Protein AF-A0A7X6Y646-F1 (afdb_monomer)

pLDDT: mean 83.05, std 14.15, range [37.22, 96.69]

Foldseek 3Di:
DDWDWDFDDDPPPDTDTDGDDDPPDDDDLVSLLLVVLQPLADPPCALVNSCVVVVDDSVSVVVSVVCLQVWDDDLQATRHFPQQDQDPRRTHGPARDNDDDDPDDLVVLLVLLVVLVVQCVDLQCNLVSLLQSLLSLLSDDPVSLVVNQVVCVVVVHDCVSSVVSVVPDDNHSDDGLVSQADWFQNRSVCVLQVVQAFKKWWFADPVRDTDIAGRKGWPDDDPVQQWTWIAGPNDIDTGHRVGTGTMGRHPPPVD

Structure (mmCIF, N/CA/C/O backbone):
data_AF-A0A7X6Y646-F1
#
_entry.id   AF-A0A7X6Y646-F1
#
loop_
_atom_site.group_PDB
_atom_site.id
_atom_site.type_symbol
_atom_site.label_atom_id
_atom_site.label_alt_id
_atom_site.label_comp_id
_atom_site.label_asym_id
_atom_site.label_entity_id
_atom_site.label_seq_id
_atom_site.pdbx_PDB_ins_code
_atom_site.Cartn_x
_atom_site.Cartn_y
_atom_site.Cartn_z
_atom_site.occupancy
_atom_site.B_iso_or_equiv
_atom_site.auth_seq_id
_atom_site.auth_comp_id
_atom_site.auth_asym_id
_atom_site.auth_atom_id
_atom_site.pdbx_PDB_model_num
ATOM 1 N N . MET A 1 1 ? 4.845 -12.848 -30.651 1.00 45.09 1 MET A N 1
ATOM 2 C CA . MET A 1 1 ? 5.009 -14.298 -30.856 1.00 45.09 1 MET A CA 1
ATOM 3 C C . MET A 1 1 ? 5.425 -14.485 -32.300 1.00 45.09 1 MET A C 1
ATOM 5 O O . MET A 1 1 ? 4.641 -14.167 -33.185 1.00 45.09 1 MET A O 1
ATOM 9 N N . TYR A 1 2 ? 6.681 -14.854 -32.540 1.00 37.22 2 TYR A N 1
ATOM 10 C CA . TYR A 1 2 ? 7.189 -15.116 -33.885 1.00 37.22 2 TYR A CA 1
ATOM 11 C C . TYR A 1 2 ? 7.479 -16.610 -33.994 1.00 37.22 2 TYR A C 1
ATOM 13 O O . TYR A 1 2 ? 8.405 -17.110 -33.362 1.00 37.22 2 TYR A O 1
ATOM 21 N N . THR A 1 3 ? 6.692 -17.328 -34.788 1.00 37.97 3 THR A N 1
ATOM 22 C CA . THR A 1 3 ? 6.976 -18.727 -35.118 1.00 37.97 3 THR A CA 1
ATOM 23 C C . THR A 1 3 ? 8.013 -18.748 -36.238 1.00 37.97 3 THR A C 1
ATOM 25 O O . THR A 1 3 ? 7.764 -18.218 -37.322 1.00 37.97 3 THR A O 1
ATOM 28 N N . ARG A 1 4 ? 9.185 -19.344 -35.995 1.00 45.72 4 ARG A N 1
ATOM 29 C CA . ARG A 1 4 ? 10.146 -19.669 -37.059 1.00 45.72 4 ARG A CA 1
ATOM 30 C C . ARG A 1 4 ? 10.135 -21.176 -37.269 1.00 45.72 4 ARG A C 1
ATOM 32 O O . ARG A 1 4 ? 10.309 -21.943 -36.330 1.00 45.72 4 ARG A O 1
ATOM 39 N N . ILE A 1 5 ? 9.944 -21.597 -38.514 1.00 48.72 5 ILE A N 1
ATOM 40 C CA . ILE A 1 5 ? 10.049 -23.004 -38.897 1.00 48.72 5 ILE A CA 1
ATOM 41 C C . ILE A 1 5 ? 11.515 -23.265 -39.239 1.00 48.72 5 ILE A C 1
ATOM 43 O O . ILE A 1 5 ? 12.046 -22.664 -40.172 1.00 48.72 5 ILE A O 1
ATOM 47 N N . LEU A 1 6 ? 12.174 -24.133 -38.472 1.00 47.50 6 LEU A N 1
ATOM 48 C CA . LEU A 1 6 ? 13.489 -24.659 -38.828 1.00 47.50 6 LEU A CA 1
ATOM 49 C C . LEU A 1 6 ? 13.286 -25.987 -39.556 1.00 47.50 6 LEU A C 1
ATOM 51 O O . LEU A 1 6 ? 12.808 -26.962 -38.980 1.00 47.50 6 LEU A O 1
ATOM 55 N N . SER A 1 7 ? 13.645 -26.015 -40.835 1.00 49.69 7 SER A N 1
ATOM 56 C CA . SER A 1 7 ? 13.675 -27.231 -41.640 1.00 49.69 7 SER A CA 1
ATOM 57 C C . SER A 1 7 ? 15.058 -27.870 -41.532 1.00 49.69 7 SER A C 1
ATOM 59 O O . SER A 1 7 ? 16.035 -27.320 -42.044 1.00 49.69 7 SER A O 1
ATOM 61 N N . VAL A 1 8 ? 15.147 -29.029 -40.881 1.00 52.94 8 VAL A N 1
ATOM 62 C CA . VAL A 1 8 ? 16.366 -29.849 -40.867 1.00 52.94 8 VAL A CA 1
ATOM 63 C C . VAL A 1 8 ? 16.183 -30.974 -41.881 1.00 52.94 8 VAL A C 1
ATOM 65 O O . VAL A 1 8 ? 15.242 -31.759 -41.772 1.00 52.94 8 VAL A O 1
ATOM 68 N N . SER A 1 9 ? 17.072 -31.050 -42.874 1.00 50.69 9 SER A N 1
ATOM 69 C CA . SER A 1 9 ? 17.134 -32.183 -43.802 1.00 50.69 9 SER A CA 1
ATOM 70 C C . SER A 1 9 ? 18.263 -33.121 -43.373 1.00 50.69 9 SER A C 1
ATOM 72 O O . SER A 1 9 ? 19.412 -32.709 -43.231 1.00 50.69 9 SER A O 1
ATOM 74 N N . SER A 1 10 ? 17.931 -34.387 -43.123 1.00 46.19 10 SER A N 1
ATOM 75 C CA . SER A 1 10 ? 18.911 -35.452 -42.897 1.00 46.19 10 SER A CA 1
ATOM 76 C C . SER A 1 10 ? 18.708 -36.509 -43.973 1.00 46.19 10 SER A C 1
ATOM 78 O O . SER A 1 10 ? 17.922 -37.440 -43.807 1.00 46.19 10 SER A O 1
ATOM 80 N N . GLY A 1 11 ? 19.371 -36.304 -45.116 1.00 52.00 11 GLY A N 1
ATOM 81 C CA . GLY A 1 11 ? 19.199 -37.130 -46.311 1.00 52.00 11 GLY A CA 1
ATOM 82 C C . GLY A 1 11 ? 17.792 -37.030 -46.914 1.00 52.00 11 GLY A C 1
ATOM 83 O O . GLY A 1 11 ? 16.813 -36.727 -46.237 1.00 52.00 11 GLY A O 1
ATOM 84 N N . ASP A 1 12 ? 17.676 -37.302 -48.209 1.00 56.09 12 ASP A N 1
ATOM 85 C CA . ASP A 1 12 ? 16.480 -37.064 -49.037 1.00 56.09 12 ASP A CA 1
ATOM 86 C C . ASP A 1 12 ? 15.206 -37.867 -48.663 1.00 56.09 12 ASP A C 1
ATOM 88 O O . ASP A 1 12 ? 14.294 -37.995 -49.476 1.00 56.09 12 ASP A O 1
ATOM 92 N N . LYS A 1 13 ? 15.106 -38.445 -47.455 1.00 56.81 13 LYS A N 1
ATOM 93 C CA . LYS A 1 13 ? 13.985 -39.309 -47.041 1.00 56.81 13 LYS A CA 1
ATOM 94 C C . LYS A 1 13 ? 13.066 -38.754 -45.957 1.00 56.81 13 LYS A C 1
ATOM 96 O O . LYS A 1 13 ? 11.942 -39.237 -45.866 1.00 56.81 13 LYS A O 1
ATOM 101 N N . TYR A 1 14 ? 13.474 -37.760 -45.169 1.00 56.03 14 TYR A N 1
ATOM 102 C CA . TYR A 1 14 ? 12.617 -37.225 -44.105 1.00 56.03 14 TYR A CA 1
ATOM 103 C C . TYR A 1 14 ? 12.727 -35.699 -44.017 1.00 56.03 14 TYR A C 1
ATOM 105 O O . TYR A 1 14 ? 13.744 -35.165 -43.579 1.00 56.03 14 TYR A O 1
ATOM 113 N N . GLN A 1 15 ? 11.663 -34.992 -44.414 1.00 57.34 15 GLN A N 1
ATOM 114 C CA . GLN A 1 15 ? 11.464 -33.587 -44.050 1.00 57.34 15 GLN A CA 1
ATOM 115 C C . GLN A 1 15 ? 10.729 -33.538 -42.714 1.00 57.34 15 GLN A C 1
ATOM 117 O O . GLN A 1 15 ? 9.523 -33.776 -42.646 1.00 57.34 15 GLN A O 1
ATOM 122 N N . VAL A 1 16 ? 11.463 -33.243 -41.643 1.00 63.00 16 VAL A N 1
ATOM 123 C CA . VAL A 1 16 ? 10.873 -32.998 -40.327 1.00 63.00 16 VAL A CA 1
ATOM 124 C C . VAL A 1 16 ? 10.734 -31.490 -40.156 1.00 63.00 16 VAL A C 1
ATOM 126 O O . VAL A 1 16 ? 11.725 -30.776 -40.012 1.00 63.00 16 VAL A O 1
ATOM 129 N N . ASN A 1 17 ? 9.493 -31.005 -40.184 1.00 61.44 17 ASN A N 1
ATOM 130 C CA . ASN A 1 17 ? 9.172 -29.624 -39.842 1.00 61.44 17 ASN A CA 1
ATOM 131 C C . ASN A 1 17 ? 8.876 -29.555 -38.347 1.00 61.44 17 ASN A C 1
ATOM 133 O O . ASN A 1 17 ? 7.811 -29.986 -37.907 1.00 61.44 17 ASN A O 1
ATOM 137 N N . ILE A 1 18 ? 9.819 -29.022 -37.571 1.00 68.38 18 ILE A N 1
ATOM 138 C CA . ILE A 1 18 ? 9.613 -28.772 -36.145 1.00 68.38 18 ILE A CA 1
ATOM 139 C C . ILE A 1 18 ? 9.208 -27.301 -36.001 1.00 68.38 18 ILE A C 1
ATOM 141 O O . ILE A 1 18 ? 10.034 -26.421 -36.266 1.00 68.38 18 ILE A O 1
ATOM 145 N N . PRO A 1 19 ? 7.952 -26.996 -35.625 1.00 63.72 19 PRO A N 1
ATOM 146 C CA . PRO A 1 19 ? 7.594 -25.640 -35.246 1.00 63.72 19 PRO A CA 1
ATOM 147 C C . PRO A 1 19 ? 8.337 -25.311 -33.950 1.00 63.72 19 PRO A C 1
ATOM 149 O O . PRO A 1 19 ? 8.068 -25.900 -32.906 1.00 63.72 19 PRO A O 1
ATOM 152 N N . ILE A 1 20 ? 9.309 -24.403 -34.029 1.00 64.19 20 ILE A N 1
ATOM 153 C CA . ILE A 1 20 ? 10.029 -23.914 -32.856 1.00 64.19 20 ILE A CA 1
ATOM 154 C C . ILE A 1 20 ? 9.475 -22.530 -32.540 1.00 64.19 20 ILE A C 1
ATOM 156 O O . ILE A 1 20 ? 9.632 -21.570 -33.302 1.00 64.19 20 ILE A O 1
ATOM 160 N N . GLU A 1 21 ? 8.786 -22.440 -31.409 1.00 64.81 21 GLU A N 1
ATOM 161 C CA . GLU A 1 21 ? 8.426 -21.160 -30.822 1.00 64.81 21 GLU A CA 1
ATOM 162 C C . GLU A 1 21 ? 9.648 -20.619 -30.094 1.00 64.81 21 GLU A C 1
ATOM 164 O O . GLU A 1 21 ? 10.065 -21.140 -29.063 1.00 64.81 21 GLU A O 1
ATOM 169 N N . PHE A 1 22 ? 10.250 -19.579 -30.663 1.00 58.34 22 PHE A N 1
ATOM 170 C CA . PHE A 1 22 ? 11.265 -18.826 -29.949 1.00 58.34 22 PHE A CA 1
ATOM 171 C C . PHE A 1 22 ? 10.557 -17.844 -29.012 1.00 58.34 22 PHE A C 1
ATOM 173 O O . PHE A 1 22 ? 9.618 -17.161 -29.449 1.00 58.34 22 PHE A O 1
ATOM 180 N N . PRO A 1 23 ? 10.991 -17.732 -27.746 1.00 59.59 23 PRO A N 1
ATOM 181 C CA . PRO A 1 23 ? 10.487 -16.684 -26.874 1.00 59.59 23 PRO A CA 1
ATOM 182 C C . PRO A 1 23 ? 10.770 -15.319 -27.513 1.00 59.59 23 PRO A C 1
ATOM 184 O O . PRO A 1 23 ? 11.752 -15.147 -28.243 1.00 59.59 23 PRO A O 1
ATOM 187 N N . ASN A 1 24 ? 9.905 -14.333 -27.250 1.00 57.94 24 ASN A N 1
ATOM 188 C CA . ASN A 1 24 ? 10.214 -12.949 -27.603 1.00 57.94 24 ASN A CA 1
ATOM 189 C C . ASN A 1 24 ? 11.568 -12.601 -26.953 1.00 57.94 24 ASN A C 1
ATOM 191 O O . ASN A 1 24 ? 11.724 -12.679 -25.737 1.00 57.94 24 ASN A O 1
ATOM 195 N N . THR A 1 25 ? 12.558 -12.310 -27.789 1.00 55.00 25 THR A N 1
ATOM 196 C CA . THR A 1 25 ? 13.971 -12.185 -27.429 1.00 55.00 25 THR A CA 1
ATOM 197 C C . THR A 1 25 ? 14.238 -11.129 -26.354 1.00 55.00 25 THR A C 1
ATOM 199 O O . THR A 1 25 ? 13.668 -10.042 -26.405 1.00 55.00 25 THR A O 1
ATOM 202 N N . SER A 1 26 ? 15.169 -11.471 -25.452 1.00 57.28 26 SER A N 1
ATOM 203 C CA . SER A 1 26 ? 15.875 -10.630 -24.470 1.00 57.28 26 SER A CA 1
ATOM 204 C C . SER A 1 26 ? 14.997 -9.737 -23.591 1.00 57.28 26 SER A C 1
ATOM 206 O O . SER A 1 26 ? 14.943 -8.523 -23.783 1.00 57.28 26 SER A O 1
ATOM 208 N N . LEU A 1 27 ? 14.379 -10.331 -22.569 1.00 69.62 27 LEU A N 1
ATOM 209 C CA . LEU A 1 27 ? 13.981 -9.561 -21.393 1.00 69.62 27 LEU A CA 1
ATOM 210 C C . LEU A 1 27 ? 15.246 -8.979 -20.758 1.00 69.62 27 LEU A C 1
ATOM 212 O O . LEU A 1 27 ? 16.205 -9.717 -20.507 1.00 69.62 27 LEU A O 1
ATOM 216 N N . SER A 1 28 ? 15.250 -7.669 -20.509 1.00 86.06 28 SER A N 1
ATOM 217 C CA . SER A 1 28 ? 16.298 -7.059 -19.695 1.00 86.06 28 SER A CA 1
ATOM 218 C C . SER A 1 28 ? 16.304 -7.691 -18.299 1.00 86.06 28 SER A C 1
ATOM 220 O O . SER A 1 28 ? 15.316 -8.302 -17.877 1.00 86.06 28 SER A O 1
ATOM 222 N N . ASP A 1 29 ? 17.399 -7.538 -17.556 1.00 87.81 29 ASP A N 1
ATOM 223 C CA . ASP A 1 29 ? 17.442 -7.986 -16.158 1.00 87.81 29 ASP A CA 1
ATOM 224 C C . ASP A 1 29 ? 16.300 -7.373 -15.346 1.00 87.81 29 ASP A C 1
ATOM 226 O O . ASP A 1 29 ? 15.652 -8.070 -14.570 1.00 87.81 29 ASP A O 1
ATOM 230 N N . PHE A 1 30 ? 15.978 -6.106 -15.613 1.00 86.19 30 PHE A N 1
ATOM 231 C CA . PHE A 1 30 ? 14.853 -5.417 -14.999 1.00 86.19 30 PHE A CA 1
ATOM 232 C C . PHE A 1 30 ? 13.505 -6.067 -15.341 1.00 86.19 30 PHE A C 1
ATOM 234 O O . PHE A 1 30 ? 12.753 -6.414 -14.431 1.00 86.19 30 PHE A O 1
ATOM 241 N N . ASP A 1 31 ? 13.203 -6.295 -16.623 1.00 85.62 31 ASP A N 1
ATOM 242 C CA . ASP A 1 31 ? 11.924 -6.900 -17.029 1.00 85.62 31 ASP A CA 1
ATOM 243 C C . ASP A 1 31 ? 11.769 -8.307 -16.449 1.00 85.62 31 ASP A C 1
ATOM 245 O O . ASP A 1 31 ? 10.692 -8.698 -15.994 1.00 85.62 31 ASP A O 1
ATOM 249 N N . ARG A 1 32 ? 12.870 -9.062 -16.426 1.00 89.81 32 ARG A N 1
ATOM 250 C CA . ARG A 1 32 ? 12.924 -10.402 -15.852 1.00 89.81 32 ARG A CA 1
ATOM 251 C C . ARG A 1 32 ? 12.684 -10.368 -14.345 1.00 89.81 32 ARG A C 1
ATOM 253 O O . ARG A 1 32 ? 11.869 -11.137 -13.844 1.00 89.81 32 ARG A O 1
ATOM 260 N N . GLN A 1 33 ? 13.317 -9.444 -13.628 1.00 89.12 33 GLN A N 1
ATOM 261 C CA . GLN A 1 33 ? 13.115 -9.243 -12.193 1.00 89.12 33 GLN A CA 1
ATOM 262 C C . GLN A 1 33 ? 11.679 -8.815 -11.869 1.00 89.12 33 GLN A C 1
ATOM 264 O O . GLN A 1 33 ? 11.071 -9.380 -10.962 1.00 89.12 33 GLN A O 1
ATOM 269 N N . MET A 1 34 ? 11.098 -7.883 -12.630 1.00 87.50 34 MET A N 1
ATOM 270 C CA . MET A 1 34 ? 9.700 -7.466 -12.456 1.00 87.50 34 MET A CA 1
ATOM 271 C C . MET A 1 34 ? 8.724 -8.608 -12.746 1.00 87.50 34 MET A C 1
ATOM 273 O O . MET A 1 34 ? 7.735 -8.775 -12.029 1.00 87.50 34 MET A O 1
ATOM 277 N N . TYR A 1 35 ? 9.021 -9.434 -13.751 1.00 87.31 35 TYR A N 1
ATOM 278 C CA . TYR A 1 35 ? 8.255 -10.644 -14.027 1.00 87.31 35 TYR A CA 1
ATOM 279 C C . TYR A 1 35 ? 8.334 -11.634 -12.859 1.00 87.31 35 TYR A C 1
ATOM 281 O O . TYR A 1 35 ? 7.301 -12.112 -12.403 1.00 87.31 35 TYR A O 1
ATOM 289 N N . ILE A 1 36 ? 9.531 -11.896 -12.323 1.00 87.12 36 ILE A N 1
ATOM 290 C CA . ILE A 1 36 ? 9.727 -12.777 -11.160 1.00 87.12 36 ILE A CA 1
ATOM 291 C C . ILE A 1 36 ? 8.917 -12.279 -9.957 1.00 87.12 36 ILE A C 1
ATOM 293 O O . ILE A 1 36 ? 8.209 -13.068 -9.334 1.00 87.12 36 ILE A O 1
ATOM 297 N N . VAL A 1 37 ? 8.979 -10.979 -9.655 1.00 85.38 37 VAL A N 1
ATOM 298 C CA . VAL A 1 37 ? 8.206 -10.368 -8.564 1.00 85.38 37 VAL A CA 1
ATOM 299 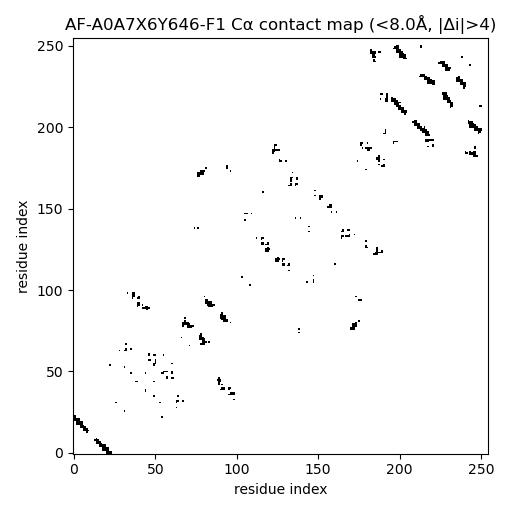C C . VAL A 1 37 ? 6.708 -10.587 -8.767 1.00 85.38 37 VAL A C 1
ATOM 301 O O . VAL A 1 37 ? 6.040 -11.104 -7.877 1.00 85.38 37 VAL A O 1
ATOM 304 N N . LYS A 1 38 ? 6.189 -10.269 -9.959 1.00 85.00 38 LYS A N 1
ATOM 305 C CA . LYS A 1 38 ? 4.778 -10.475 -10.303 1.00 85.00 38 LYS A CA 1
ATOM 306 C C . LYS A 1 38 ? 4.363 -11.936 -10.163 1.00 85.00 38 LYS A C 1
ATOM 308 O O . LYS A 1 38 ? 3.248 -12.217 -9.718 1.00 85.00 38 LYS A O 1
ATOM 313 N N . GLU A 1 39 ? 5.228 -12.852 -10.588 1.00 82.56 39 GLU A N 1
ATOM 314 C CA . GLU A 1 39 ? 4.877 -14.255 -10.656 1.00 82.56 39 GLU A CA 1
ATOM 315 C C . GLU A 1 39 ? 4.862 -14.920 -9.284 1.00 82.56 39 GLU A C 1
ATOM 317 O O . GLU A 1 39 ? 3.976 -15.724 -9.015 1.00 82.56 39 GLU A O 1
ATOM 322 N N . LEU A 1 40 ? 5.797 -14.601 -8.397 1.00 75.69 40 LEU A N 1
ATOM 323 C CA . LEU A 1 40 ? 5.939 -15.338 -7.143 1.00 75.69 40 LEU A CA 1
ATOM 324 C C . LEU A 1 40 ? 4.872 -15.012 -6.074 1.00 75.69 40 LEU A C 1
ATOM 326 O O . LEU A 1 40 ? 4.944 -15.502 -4.947 1.00 75.69 40 LEU A O 1
ATOM 330 N N . HIS A 1 41 ? 3.849 -14.233 -6.425 1.00 75.50 41 HIS A N 1
ATOM 331 C CA . HIS A 1 41 ? 2.653 -14.043 -5.602 1.00 75.50 41 HIS A CA 1
ATOM 332 C C . HIS A 1 41 ? 1.777 -15.295 -5.505 1.00 75.50 41 HIS A C 1
ATOM 334 O O . HIS A 1 41 ? 1.058 -15.475 -4.523 1.00 75.50 41 HIS A O 1
ATOM 340 N N . GLU A 1 42 ? 1.814 -16.159 -6.520 1.00 74.69 42 GLU A N 1
ATOM 341 C CA . GLU A 1 42 ? 1.047 -17.400 -6.525 1.00 74.69 42 GLU A CA 1
ATOM 342 C C . GLU A 1 42 ? 1.889 -18.559 -5.976 1.00 74.69 42 GLU A C 1
ATOM 344 O O . GLU A 1 42 ? 3.039 -18.778 -6.372 1.00 74.69 42 GLU A O 1
ATOM 349 N N . LYS A 1 43 ? 1.304 -19.330 -5.053 1.00 71.81 43 LYS A N 1
ATOM 350 C CA . LYS A 1 43 ? 1.977 -20.481 -4.440 1.00 71.81 43 LYS A CA 1
ATOM 351 C C . LYS A 1 43 ? 2.302 -21.550 -5.485 1.00 71.81 43 LYS A C 1
ATOM 353 O O . LYS A 1 43 ? 1.536 -21.788 -6.411 1.00 71.81 43 LYS A O 1
ATOM 358 N N . GLY A 1 44 ? 3.418 -22.251 -5.283 1.00 69.31 44 GLY A N 1
ATOM 359 C CA . GLY A 1 44 ? 3.829 -23.382 -6.127 1.00 69.31 44 GLY A CA 1
ATOM 360 C C . GLY A 1 44 ? 4.695 -23.014 -7.336 1.00 69.31 44 GLY A C 1
ATOM 361 O O . GLY A 1 44 ? 5.124 -23.909 -8.061 1.00 69.31 44 GLY A O 1
ATOM 362 N N . ARG A 1 45 ? 5.010 -21.729 -7.533 1.00 78.75 45 ARG A N 1
ATOM 363 C CA . ARG A 1 45 ? 5.969 -21.274 -8.547 1.00 78.75 45 ARG A CA 1
ATOM 364 C C . ARG A 1 45 ? 7.391 -21.384 -7.991 1.00 78.75 45 ARG A C 1
ATOM 366 O O . ARG A 1 45 ? 7.787 -20.654 -7.086 1.00 78.75 45 ARG A O 1
ATOM 373 N N . ASN A 1 46 ? 8.141 -22.358 -8.498 1.00 79.06 46 ASN A N 1
ATOM 374 C CA . ASN A 1 46 ? 9.520 -22.637 -8.098 1.00 79.06 46 ASN A CA 1
ATOM 375 C C . ASN A 1 46 ? 10.518 -22.147 -9.165 1.00 79.06 46 ASN A C 1
ATOM 377 O O . ASN A 1 46 ? 10.131 -21.562 -10.175 1.00 79.06 46 ASN A O 1
ATOM 381 N N . ILE A 1 47 ? 11.817 -22.371 -8.943 1.00 84.50 47 ILE A N 1
ATOM 382 C CA . ILE A 1 47 ? 12.851 -21.935 -9.896 1.00 84.50 47 ILE A CA 1
ATOM 383 C C . ILE A 1 47 ? 12.670 -22.610 -11.263 1.00 84.50 47 ILE A C 1
ATOM 385 O O . ILE A 1 47 ? 12.726 -21.917 -12.269 1.00 84.50 47 ILE A O 1
ATOM 389 N N . ALA A 1 48 ? 12.352 -23.907 -11.299 1.00 85.19 48 ALA A N 1
ATOM 390 C CA . ALA A 1 48 ? 12.141 -24.639 -12.549 1.00 85.19 48 ALA A CA 1
ATOM 391 C C . ALA A 1 48 ? 10.982 -24.065 -13.386 1.00 85.19 48 ALA A C 1
ATOM 393 O O . ALA A 1 48 ? 11.078 -23.980 -14.606 1.00 85.19 48 ALA A O 1
ATOM 394 N N . TYR A 1 49 ? 9.905 -23.610 -12.734 1.00 86.50 49 TYR A N 1
ATOM 395 C CA . TYR A 1 49 ? 8.824 -22.883 -13.405 1.00 86.50 49 TYR A CA 1
ATOM 396 C C . TYR A 1 49 ? 9.333 -21.593 -14.062 1.00 86.50 49 TYR A C 1
ATOM 398 O O . TYR A 1 49 ? 8.991 -21.298 -15.204 1.00 86.50 49 TYR A O 1
ATOM 406 N N . LEU A 1 50 ? 10.157 -20.820 -13.351 1.00 87.00 50 LEU A N 1
ATOM 407 C CA . LEU A 1 50 ? 10.706 -19.570 -13.873 1.00 87.00 50 LEU A CA 1
ATOM 408 C C . LEU A 1 50 ? 11.711 -19.809 -15.006 1.00 87.00 50 LEU A C 1
ATOM 410 O O . LEU A 1 50 ? 11.701 -19.041 -15.961 1.00 87.00 50 LEU A O 1
ATOM 414 N N . GLU A 1 51 ? 12.529 -20.863 -14.939 1.00 87.69 51 GLU A N 1
ATOM 415 C CA . GLU A 1 51 ? 13.429 -21.263 -16.030 1.00 87.69 51 GLU A CA 1
ATOM 416 C C . GLU A 1 51 ? 12.654 -21.558 -17.318 1.00 87.69 51 GLU A C 1
ATOM 418 O O . GLU A 1 51 ? 12.982 -21.006 -18.366 1.00 87.69 51 GLU A O 1
ATOM 423 N N . ASP A 1 52 ? 11.596 -22.373 -17.229 1.00 85.75 52 ASP A N 1
ATOM 424 C CA . ASP A 1 52 ? 10.734 -22.720 -18.366 1.00 85.75 52 ASP A CA 1
ATOM 425 C C . ASP A 1 52 ? 10.028 -21.485 -18.945 1.00 85.75 52 ASP A C 1
ATOM 427 O O . ASP A 1 52 ? 9.978 -21.289 -20.159 1.00 85.75 52 ASP A O 1
ATOM 431 N N . LYS A 1 53 ? 9.518 -20.597 -18.081 1.00 86.69 53 LYS A N 1
ATOM 432 C CA . LYS A 1 53 ? 8.804 -19.392 -18.528 1.00 86.69 53 LYS A CA 1
ATOM 433 C C . LYS A 1 53 ? 9.705 -18.322 -19.115 1.00 86.69 53 LYS A C 1
ATOM 435 O O . LYS A 1 53 ? 9.322 -17.685 -20.095 1.00 86.69 53 LYS A O 1
ATOM 440 N N . LEU A 1 54 ? 10.865 -18.092 -18.512 1.00 87.62 54 LEU A N 1
ATOM 441 C CA . LEU A 1 54 ? 11.769 -17.009 -18.894 1.00 87.62 54 LEU A CA 1
ATOM 442 C C . LEU A 1 54 ? 12.865 -17.463 -19.857 1.00 87.62 54 LEU A C 1
ATOM 444 O O . LEU A 1 54 ? 13.567 -16.611 -20.397 1.00 87.62 54 LEU A O 1
ATOM 448 N N . TRP A 1 55 ? 12.997 -18.772 -20.095 1.00 85.62 55 TRP A N 1
ATOM 449 C CA . TRP A 1 55 ? 14.012 -19.368 -20.966 1.00 85.62 55 TRP A CA 1
ATOM 450 C C . TRP A 1 55 ? 15.437 -18.952 -20.569 1.00 85.62 55 TRP A C 1
ATOM 452 O O . TRP A 1 55 ? 16.286 -18.664 -21.414 1.00 85.62 55 TRP A O 1
ATOM 462 N N . VAL A 1 56 ? 15.700 -18.910 -19.262 1.00 88.94 56 VAL A N 1
ATOM 463 C CA . VAL A 1 56 ? 17.014 -18.600 -18.681 1.00 88.94 56 VAL A CA 1
ATOM 464 C C . VAL A 1 56 ? 17.443 -19.694 -17.711 1.00 88.94 56 VAL A C 1
ATOM 466 O O . VAL A 1 56 ? 16.622 -20.464 -17.225 1.00 88.94 56 VAL A O 1
ATOM 469 N N . SER A 1 57 ? 18.740 -19.750 -17.414 1.00 89.31 57 SER A N 1
ATOM 470 C CA . SER A 1 57 ? 19.287 -20.745 -16.487 1.00 89.31 57 SER A CA 1
ATOM 471 C C . SER A 1 57 ? 18.864 -20.508 -15.033 1.00 89.31 57 SER A C 1
ATOM 473 O O . SER A 1 57 ? 18.723 -19.362 -14.602 1.00 89.31 57 SER A O 1
ATOM 475 N N . ASP A 1 58 ? 18.804 -21.576 -14.237 1.00 90.12 58 ASP A N 1
ATOM 476 C CA . ASP A 1 58 ? 18.612 -21.554 -12.780 1.00 90.12 58 ASP A CA 1
ATOM 477 C C . ASP A 1 58 ? 19.600 -20.608 -12.091 1.00 90.12 58 ASP A C 1
ATOM 479 O O . ASP A 1 58 ? 19.227 -19.891 -11.161 1.00 90.12 58 ASP A O 1
ATOM 483 N N . ARG A 1 59 ? 20.845 -20.541 -12.585 1.00 91.81 59 ARG A N 1
ATOM 484 C CA . ARG A 1 59 ? 21.852 -19.596 -12.087 1.00 91.81 59 ARG A CA 1
ATOM 485 C C . ARG A 1 59 ? 21.378 -18.150 -12.240 1.00 91.81 59 ARG A C 1
ATOM 487 O O . ARG A 1 59 ? 21.425 -17.403 -11.269 1.00 91.81 59 ARG A O 1
ATOM 494 N N . THR A 1 60 ? 20.884 -17.782 -13.420 1.00 91.94 60 THR A N 1
ATOM 495 C CA . THR A 1 60 ? 20.354 -16.440 -13.704 1.00 91.94 60 THR A CA 1
ATOM 496 C C . THR A 1 60 ? 19.157 -16.124 -12.808 1.00 91.94 60 THR A C 1
ATOM 498 O O . THR A 1 60 ? 19.142 -15.088 -12.152 1.00 91.94 60 THR A O 1
ATOM 501 N N . ILE A 1 61 ? 18.201 -17.052 -12.682 1.00 90.06 61 ILE A N 1
ATOM 502 C CA . ILE A 1 61 ? 17.033 -16.869 -11.806 1.00 90.06 61 ILE A CA 1
ATOM 503 C C . ILE A 1 61 ? 17.458 -16.661 -10.345 1.00 90.06 61 ILE A C 1
ATOM 505 O O . ILE A 1 61 ? 16.937 -15.782 -9.657 1.00 90.06 61 ILE A O 1
ATOM 509 N N . LYS A 1 62 ? 18.432 -17.435 -9.854 1.00 89.44 62 LYS A N 1
ATOM 510 C CA . LYS A 1 62 ? 18.977 -17.278 -8.496 1.00 89.44 62 LYS A CA 1
ATOM 511 C C . LYS A 1 62 ? 19.660 -15.925 -8.292 1.00 89.44 62 LYS A C 1
ATOM 513 O O . LYS A 1 62 ? 19.501 -15.346 -7.217 1.00 89.44 62 LYS A O 1
ATOM 518 N N . GLU A 1 63 ? 20.392 -15.431 -9.287 1.00 92.12 63 GLU A N 1
ATOM 519 C CA . GLU A 1 63 ? 21.029 -14.107 -9.271 1.00 92.12 63 GLU A CA 1
ATOM 520 C C . GLU A 1 63 ? 19.989 -12.975 -9.234 1.00 92.12 63 GLU A C 1
ATOM 522 O O . GLU A 1 63 ? 20.134 -12.035 -8.447 1.00 92.12 63 GLU A O 1
ATOM 527 N N . ASP A 1 64 ? 18.892 -13.095 -9.987 1.00 91.06 64 ASP A N 1
ATOM 528 C CA . ASP A 1 64 ? 17.790 -12.125 -9.950 1.00 91.06 64 ASP A CA 1
ATOM 529 C C . ASP A 1 64 ? 17.075 -12.121 -8.601 1.00 91.06 64 ASP A C 1
ATOM 531 O O . ASP A 1 64 ? 16.835 -11.064 -8.019 1.00 91.06 64 ASP A O 1
ATOM 535 N N . ILE A 1 65 ? 16.778 -13.304 -8.058 1.00 88.00 65 ILE A N 1
ATOM 536 C CA . ILE A 1 65 ? 16.172 -13.441 -6.729 1.00 88.00 65 ILE A CA 1
ATOM 537 C C . ILE A 1 65 ? 17.084 -12.830 -5.659 1.00 88.00 65 ILE A C 1
ATOM 539 O O . ILE A 1 65 ? 16.601 -12.153 -4.750 1.00 88.00 65 ILE A O 1
ATOM 543 N N . ALA A 1 66 ? 18.398 -13.056 -5.743 1.00 88.62 66 ALA A N 1
ATOM 544 C CA . ALA A 1 66 ? 19.357 -12.461 -4.817 1.00 88.62 66 ALA A CA 1
ATOM 545 C C . ALA A 1 66 ? 19.383 -10.930 -4.942 1.00 88.62 66 ALA A C 1
ATOM 547 O O . ALA A 1 66 ? 19.346 -10.236 -3.926 1.00 88.62 66 ALA A O 1
ATOM 548 N N . SER A 1 67 ? 19.367 -10.404 -6.168 1.00 90.56 67 SER A N 1
ATOM 549 C CA . SER A 1 67 ? 19.300 -8.963 -6.437 1.00 90.56 67 SER A CA 1
ATOM 550 C C . SER A 1 67 ? 18.037 -8.335 -5.845 1.00 90.56 67 SER A C 1
ATOM 552 O O . SER A 1 67 ? 18.124 -7.360 -5.102 1.00 90.56 67 SER A O 1
ATOM 554 N N . LEU A 1 68 ? 16.872 -8.951 -6.059 1.00 88.25 68 LEU A N 1
ATOM 555 C CA . LEU A 1 68 ? 15.591 -8.514 -5.493 1.00 88.25 68 LEU A CA 1
ATOM 556 C C . LEU A 1 68 ? 15.583 -8.509 -3.953 1.00 88.25 68 LEU A C 1
ATOM 558 O O . LEU A 1 68 ? 14.985 -7.622 -3.343 1.00 88.25 68 LEU A O 1
ATOM 562 N N . ARG A 1 69 ? 16.267 -9.465 -3.309 1.00 85.06 69 ARG A N 1
ATOM 563 C CA . ARG A 1 69 ? 16.421 -9.521 -1.840 1.00 85.06 69 ARG A CA 1
ATOM 564 C C . ARG A 1 69 ? 17.368 -8.457 -1.292 1.00 85.06 69 ARG A C 1
ATOM 566 O O . ARG A 1 69 ? 17.123 -7.908 -0.219 1.00 85.06 69 ARG A O 1
ATOM 573 N N . ASN A 1 70 ? 18.466 -8.197 -1.995 1.00 87.38 70 ASN A N 1
ATOM 574 C CA . ASN A 1 70 ? 19.463 -7.203 -1.586 1.00 87.38 70 ASN A CA 1
ATOM 575 C C . ASN A 1 70 ? 18.971 -5.771 -1.843 1.00 87.38 70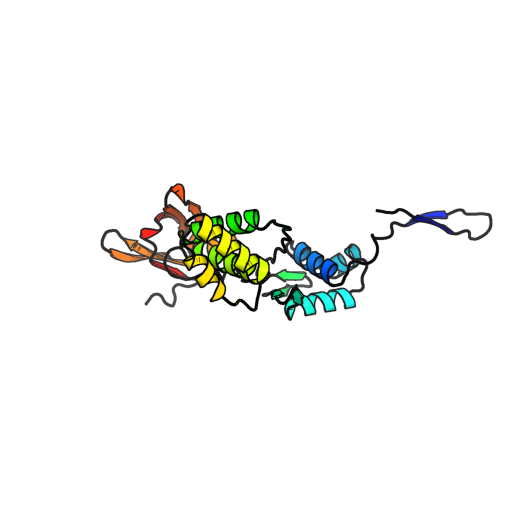 ASN A C 1
ATOM 577 O O . ASN A 1 70 ? 19.327 -4.834 -1.121 1.00 87.38 70 ASN A O 1
ATOM 581 N N . GLY A 1 71 ? 18.087 -5.639 -2.824 1.00 87.62 71 GLY A N 1
ATOM 582 C CA . GLY A 1 71 ? 17.499 -4.403 -3.283 1.00 87.62 71 GLY A CA 1
ATOM 583 C C . GLY A 1 71 ? 18.053 -4.026 -4.647 1.00 87.62 71 GLY A C 1
ATOM 584 O O . GLY A 1 71 ? 19.267 -3.974 -4.838 1.00 87.62 71 GLY A O 1
ATOM 585 N N . ILE A 1 72 ? 17.151 -3.734 -5.576 1.00 87.06 72 ILE A N 1
ATOM 586 C CA . ILE A 1 72 ? 17.477 -3.192 -6.894 1.00 87.06 72 ILE A CA 1
ATOM 587 C C . ILE A 1 72 ? 17.158 -1.699 -6.916 1.00 87.06 72 ILE A C 1
ATOM 589 O O . ILE A 1 72 ? 16.213 -1.261 -6.260 1.00 87.06 72 ILE A O 1
ATOM 593 N N . SER A 1 73 ? 17.955 -0.916 -7.642 1.00 83.56 73 SER A N 1
ATOM 594 C CA . SER A 1 73 ? 17.704 0.515 -7.822 1.00 83.56 73 SER A CA 1
ATOM 595 C C . SER A 1 73 ? 16.964 0.755 -9.131 1.00 83.56 73 SER A C 1
ATOM 597 O O . SER A 1 73 ? 17.392 0.284 -10.184 1.00 83.56 73 SER A O 1
ATOM 599 N N . ILE A 1 74 ? 15.864 1.494 -9.065 1.00 74.69 74 ILE A N 1
ATOM 600 C CA . ILE A 1 74 ? 15.061 1.913 -10.208 1.00 74.69 74 ILE A CA 1
ATOM 601 C C . ILE A 1 74 ? 14.898 3.420 -10.089 1.00 74.69 74 ILE A C 1
ATOM 603 O O . ILE A 1 74 ? 14.366 3.910 -9.100 1.00 74.69 74 ILE A O 1
ATOM 607 N N . MET A 1 75 ? 15.416 4.158 -11.073 1.00 70.81 75 MET A N 1
ATOM 608 C CA . MET A 1 75 ? 15.357 5.628 -11.102 1.00 70.81 75 MET A CA 1
ATOM 609 C C . MET A 1 75 ? 15.835 6.294 -9.794 1.00 70.81 75 MET A C 1
ATOM 611 O O . MET A 1 75 ? 15.298 7.307 -9.366 1.00 70.81 75 MET A O 1
ATOM 615 N N . GLY A 1 76 ? 16.862 5.720 -9.153 1.00 69.25 76 GLY A N 1
ATOM 616 C CA . GLY A 1 76 ? 17.432 6.231 -7.901 1.00 69.25 76 GLY A CA 1
ATOM 617 C C . GLY A 1 76 ? 16.753 5.719 -6.630 1.00 69.25 76 GLY A C 1
ATOM 618 O O . GLY A 1 76 ? 17.264 5.960 -5.542 1.00 69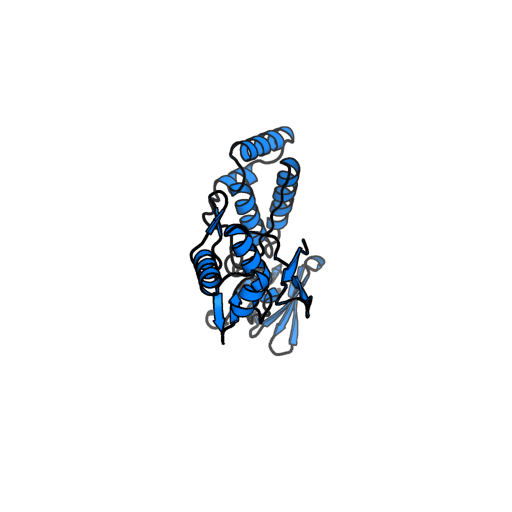.25 76 GLY A O 1
ATOM 619 N N . GLN A 1 77 ? 15.671 4.952 -6.747 1.00 75.00 77 GLN A N 1
ATOM 620 C CA . GLN A 1 77 ? 14.933 4.422 -5.608 1.00 75.00 77 GLN A CA 1
ATOM 621 C C . GLN A 1 77 ? 15.121 2.922 -5.440 1.00 75.00 77 GLN A C 1
ATOM 623 O O . GLN A 1 77 ? 15.254 2.185 -6.417 1.00 75.00 77 GLN A O 1
ATOM 628 N N . LYS A 1 78 ? 15.143 2.445 -4.195 1.00 85.38 78 LYS A N 1
ATOM 629 C CA . LYS A 1 78 ? 15.444 1.045 -3.899 1.00 85.38 78 LYS A CA 1
ATOM 630 C C . LYS A 1 78 ? 14.168 0.225 -3.727 1.00 85.38 78 LYS A C 1
ATOM 632 O O . LYS A 1 78 ? 13.386 0.467 -2.812 1.00 85.38 78 LYS A O 1
ATOM 637 N N . ILE A 1 79 ? 13.993 -0.813 -4.542 1.00 83.31 79 ILE A N 1
ATOM 638 C CA . ILE A 1 79 ? 13.004 -1.868 -4.289 1.00 83.31 79 ILE A CA 1
ATOM 639 C C . ILE A 1 79 ? 13.727 -3.046 -3.663 1.00 83.31 79 ILE A C 1
ATOM 641 O O . ILE A 1 79 ? 14.529 -3.711 -4.318 1.00 83.31 79 ILE A O 1
ATOM 645 N N . LYS A 1 80 ? 13.424 -3.318 -2.396 1.00 85.44 80 LYS A N 1
ATOM 646 C CA . LYS A 1 80 ? 13.934 -4.474 -1.667 1.00 85.44 80 LYS A CA 1
ATOM 647 C C . LYS A 1 80 ? 12.778 -5.365 -1.271 1.00 85.44 80 LYS A C 1
ATOM 649 O O . LYS A 1 80 ? 11.903 -4.953 -0.514 1.00 85.44 80 LYS A O 1
ATOM 654 N N . VAL A 1 81 ? 12.791 -6.601 -1.750 1.00 80.25 81 VAL A N 1
ATOM 655 C CA . VAL A 1 81 ? 11.715 -7.527 -1.436 1.00 80.25 81 VAL A CA 1
ATOM 656 C C . VAL A 1 81 ? 12.006 -8.271 -0.132 1.00 80.25 81 VAL A C 1
ATOM 658 O O . VAL A 1 81 ? 12.992 -9.005 -0.021 1.00 80.25 81 VAL A O 1
ATOM 661 N N . LYS A 1 82 ? 11.142 -8.056 0.864 1.00 73.50 82 LYS A N 1
ATOM 662 C CA . LYS A 1 82 ? 11.264 -8.588 2.230 1.00 73.50 82 LYS A CA 1
ATOM 663 C C . LYS A 1 82 ? 10.567 -9.950 2.366 1.00 73.50 82 LYS A C 1
ATOM 665 O O . LYS A 1 82 ? 9.682 -10.291 1.586 1.00 73.50 82 LYS A O 1
ATOM 670 N N . GLY A 1 83 ? 11.017 -10.745 3.340 1.00 62.75 83 GLY A N 1
ATOM 671 C CA . GLY A 1 83 ? 10.340 -11.980 3.748 1.00 62.75 83 GLY A CA 1
ATOM 672 C C . GLY A 1 83 ? 10.314 -13.112 2.715 1.00 62.75 83 GLY A C 1
ATOM 673 O O . GLY A 1 83 ? 9.355 -13.875 2.670 1.00 62.75 83 GLY A O 1
ATOM 674 N N . MET A 1 84 ? 11.344 -13.236 1.868 1.00 66.31 84 MET A N 1
ATOM 675 C CA . MET A 1 84 ? 11.458 -14.382 0.960 1.00 66.31 84 MET A CA 1
ATOM 676 C C . MET A 1 84 ? 11.946 -15.649 1.693 1.00 66.31 84 MET A C 1
ATOM 678 O O . MET A 1 84 ? 13.157 -15.892 1.793 1.00 66.31 84 MET A O 1
ATOM 682 N N . GLU A 1 85 ? 11.032 -16.512 2.127 1.00 63.69 85 GLU A N 1
ATOM 683 C CA . GLU A 1 85 ? 11.369 -17.803 2.733 1.00 63.69 85 GLU A CA 1
ATOM 684 C C . GLU A 1 85 ? 11.411 -18.930 1.694 1.00 63.69 85 GLU A C 1
ATOM 686 O O . GLU A 1 85 ? 10.580 -19.015 0.790 1.00 63.69 85 GLU A O 1
ATOM 691 N N . ARG A 1 86 ? 12.384 -19.841 1.830 1.00 60.34 86 ARG A N 1
ATOM 692 C CA . ARG A 1 86 ? 12.382 -21.106 1.085 1.00 60.34 86 ARG A CA 1
ATOM 693 C C . ARG A 1 86 ? 11.686 -22.172 1.921 1.00 60.34 86 ARG A C 1
ATOM 695 O O . ARG A 1 86 ? 12.288 -22.708 2.847 1.00 60.34 86 ARG A O 1
ATOM 702 N N . LYS A 1 87 ? 10.455 -22.537 1.566 1.00 59.62 87 LYS A N 1
ATOM 703 C CA . LYS A 1 87 ? 9.750 -23.682 2.163 1.00 59.62 87 LYS A CA 1
ATOM 704 C C . LYS A 1 87 ? 9.617 -24.795 1.134 1.00 59.62 87 LYS A C 1
ATOM 706 O O . LYS A 1 87 ? 8.946 -24.642 0.121 1.00 59.62 87 LYS A O 1
ATOM 711 N N . ARG A 1 88 ? 10.276 -25.934 1.392 1.00 57.91 88 ARG A N 1
ATOM 712 C CA . ARG A 1 88 ? 10.208 -27.157 0.558 1.00 57.91 88 ARG A CA 1
ATOM 713 C C . ARG A 1 88 ? 10.470 -26.911 -0.942 1.00 57.91 88 ARG A C 1
ATOM 715 O O . ARG A 1 88 ? 9.823 -27.510 -1.789 1.00 57.91 88 ARG A O 1
ATOM 722 N N . GLY A 1 89 ? 11.409 -26.019 -1.267 1.00 60.78 89 GLY A N 1
ATOM 723 C CA . GLY A 1 89 ? 11.768 -25.678 -2.653 1.00 60.78 89 GLY A CA 1
ATOM 724 C C . GLY A 1 89 ? 10.931 -24.564 -3.297 1.00 60.78 89 GLY A C 1
ATOM 725 O O . GLY A 1 89 ? 11.327 -24.062 -4.347 1.00 60.78 89 GLY A O 1
ATOM 726 N N . ASN A 1 90 ? 9.846 -24.121 -2.656 1.00 61.56 90 ASN A N 1
ATOM 727 C CA . ASN A 1 90 ? 9.087 -22.942 -3.071 1.00 61.56 90 ASN A CA 1
ATOM 728 C C . ASN A 1 90 ? 9.676 -21.683 -2.435 1.00 61.56 90 ASN A C 1
ATOM 730 O O . ASN A 1 90 ? 10.136 -21.718 -1.290 1.00 61.56 90 ASN 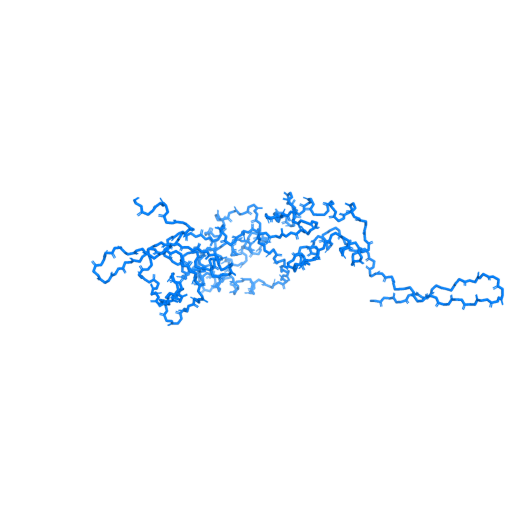A O 1
ATOM 734 N N . ILE A 1 91 ? 9.659 -20.584 -3.184 1.00 64.31 91 ILE A N 1
ATOM 735 C CA . ILE A 1 91 ? 10.001 -19.254 -2.684 1.00 64.31 91 ILE A CA 1
ATOM 736 C C . ILE A 1 91 ? 8.679 -18.566 -2.379 1.00 64.31 91 ILE A C 1
ATOM 738 O O . ILE A 1 91 ? 7.890 -18.333 -3.288 1.00 64.31 91 ILE A O 1
ATOM 742 N N . GLU A 1 92 ? 8.429 -18.285 -1.106 1.00 63.19 92 GLU A N 1
ATOM 743 C CA . GLU A 1 92 ? 7.230 -17.578 -0.659 1.00 63.19 92 GLU A CA 1
ATOM 744 C C . GLU A 1 92 ? 7.621 -16.200 -0.131 1.00 63.19 92 GLU A C 1
ATOM 746 O O . GLU A 1 92 ? 8.677 -16.046 0.481 1.00 63.19 92 GLU A O 1
ATOM 751 N N . PHE A 1 93 ? 6.768 -15.212 -0.384 1.00 66.62 93 PHE A N 1
ATOM 752 C CA . PHE A 1 93 ? 6.938 -13.835 0.060 1.00 66.62 93 PHE A CA 1
ATOM 753 C C . PHE A 1 93 ? 6.035 -13.591 1.261 1.00 66.62 93 PHE A C 1
ATOM 755 O O . PHE A 1 93 ? 4.850 -13.915 1.212 1.00 66.62 93 PHE A O 1
ATOM 762 N N . GLU A 1 94 ? 6.582 -12.997 2.317 1.00 62.09 94 GLU A N 1
ATOM 763 C CA . GLU A 1 94 ? 5.798 -12.518 3.461 1.00 62.09 94 GLU A CA 1
ATOM 764 C C . GLU A 1 94 ? 4.808 -11.422 3.046 1.00 62.09 94 GLU A C 1
ATOM 766 O O . GLU A 1 94 ? 3.680 -11.389 3.530 1.00 62.09 94 GLU A O 1
ATOM 771 N N . SER A 1 95 ? 5.208 -10.572 2.094 1.00 65.69 95 SER A N 1
ATOM 772 C CA . SER A 1 95 ? 4.346 -9.568 1.478 1.00 65.69 95 SER A CA 1
ATOM 773 C C . SER A 1 95 ? 4.576 -9.508 -0.033 1.00 65.69 95 SER A C 1
ATOM 775 O O . SER A 1 95 ? 5.710 -9.525 -0.520 1.00 65.69 95 SER A O 1
ATOM 777 N N . THR A 1 96 ? 3.476 -9.496 -0.783 1.00 75.94 96 THR A N 1
ATOM 778 C CA . THR A 1 96 ? 3.454 -9.551 -2.247 1.00 75.94 96 THR A CA 1
ATOM 779 C C . THR A 1 96 ? 3.719 -8.165 -2.831 1.00 75.94 96 THR A C 1
ATOM 781 O O . THR A 1 96 ? 2.851 -7.290 -2.794 1.00 75.94 96 THR A O 1
ATOM 784 N N . VAL A 1 97 ? 4.920 -7.954 -3.368 1.00 79.69 97 VAL A N 1
ATOM 785 C CA . VAL A 1 97 ? 5.304 -6.693 -4.015 1.00 79.69 97 VAL A CA 1
ATOM 786 C C . VAL A 1 97 ? 4.615 -6.585 -5.372 1.00 79.69 97 VAL A C 1
ATOM 788 O O . VAL A 1 97 ? 4.970 -7.291 -6.304 1.00 79.69 97 VAL A O 1
ATOM 791 N N . HIS A 1 98 ? 3.674 -5.661 -5.541 1.00 80.88 98 HIS A N 1
ATOM 792 C CA . HIS A 1 98 ? 3.039 -5.423 -6.841 1.00 80.88 98 HIS A CA 1
ATOM 793 C C . HIS A 1 98 ? 3.669 -4.218 -7.553 1.00 80.88 98 HIS A C 1
ATOM 795 O O . HIS A 1 98 ? 3.282 -3.087 -7.260 1.00 80.88 98 HIS A O 1
ATOM 801 N N . PRO A 1 99 ? 4.608 -4.418 -8.499 1.00 78.00 99 PRO A N 1
ATOM 802 C CA . PRO A 1 99 ? 5.119 -3.317 -9.300 1.00 78.00 99 PRO A CA 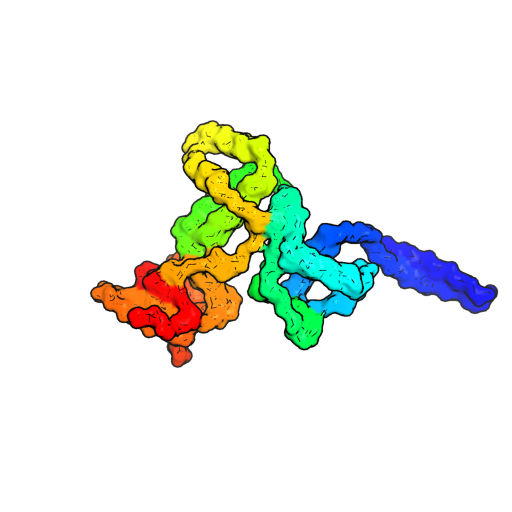1
ATOM 803 C C . PRO A 1 99 ? 4.015 -2.827 -10.243 1.00 78.00 99 PRO A C 1
ATOM 805 O O . PRO A 1 99 ? 3.469 -3.598 -11.036 1.00 78.00 99 PRO A O 1
ATOM 808 N N . ILE A 1 100 ? 3.683 -1.540 -10.160 1.00 82.25 100 ILE A N 1
ATOM 809 C CA . ILE A 1 100 ? 2.738 -0.872 -11.057 1.00 82.25 100 ILE A CA 1
ATOM 810 C C . ILE A 1 100 ? 3.481 0.288 -11.712 1.00 82.25 100 ILE A C 1
ATOM 812 O O . ILE A 1 100 ? 3.995 1.160 -11.021 1.00 82.25 100 ILE A O 1
ATOM 816 N N . PHE A 1 101 ? 3.523 0.305 -13.044 1.00 80.88 101 PHE A N 1
ATOM 817 C CA . PHE A 1 101 ? 4.123 1.397 -13.806 1.00 80.88 101 PHE A CA 1
ATOM 818 C C . PHE A 1 101 ? 3.023 2.286 -14.388 1.00 80.88 101 PHE A C 1
ATOM 820 O O . PHE A 1 101 ? 2.247 1.839 -15.235 1.00 80.88 101 PHE A O 1
ATOM 827 N N . LEU A 1 102 ? 2.940 3.536 -13.928 1.00 86.75 102 LEU A N 1
ATOM 828 C CA . LEU A 1 102 ? 1.931 4.500 -14.370 1.00 86.75 102 LEU A CA 1
ATOM 829 C C . LEU A 1 102 ? 2.603 5.688 -15.066 1.00 86.75 102 LEU A C 1
ATOM 831 O O . LEU A 1 102 ? 3.231 6.525 -14.425 1.00 86.75 102 LEU A O 1
ATOM 835 N N . ALA A 1 103 ? 2.430 5.799 -16.384 1.00 89.62 103 ALA A N 1
ATOM 836 C CA . ALA A 1 103 ? 2.868 6.965 -17.152 1.00 89.62 103 ALA A CA 1
ATOM 837 C C . ALA A 1 103 ? 1.831 8.099 -17.039 1.00 89.62 103 ALA A C 1
ATOM 839 O O . ALA A 1 103 ? 1.008 8.300 -17.933 1.00 89.62 103 ALA A O 1
ATOM 840 N N . LEU A 1 104 ? 1.835 8.799 -15.903 1.00 92.38 104 LEU A N 1
ATOM 841 C CA . LEU A 1 104 ? 0.878 9.864 -15.594 1.00 92.38 104 LEU A CA 1
ATOM 842 C C . LEU A 1 104 ? 1.367 11.231 -16.079 1.00 92.38 104 LEU A C 1
ATOM 844 O O . LEU A 1 104 ? 2.543 11.571 -15.959 1.00 92.38 104 LEU A O 1
ATOM 848 N N . ASN A 1 105 ? 0.445 12.062 -16.565 1.00 92.19 105 ASN A N 1
ATOM 849 C CA . ASN A 1 105 ? 0.713 13.493 -16.696 1.00 92.19 105 ASN A CA 1
ATOM 850 C C . ASN A 1 105 ? 0.676 14.184 -15.316 1.00 92.19 105 ASN A C 1
ATOM 852 O O . ASN A 1 105 ? 0.131 13.646 -14.351 1.00 92.19 105 ASN A O 1
ATOM 856 N N . LEU A 1 106 ? 1.220 15.402 -15.215 1.00 91.25 106 LEU A N 1
ATOM 857 C CA . LEU A 1 106 ? 1.322 16.112 -13.930 1.00 91.25 106 LEU A CA 1
ATOM 858 C C . LEU A 1 106 ? -0.033 16.325 -13.244 1.00 91.25 106 LEU A C 1
ATOM 860 O O . LEU A 1 106 ? -0.126 16.213 -12.027 1.00 91.25 106 LEU A O 1
ATOM 864 N N . THR A 1 107 ? -1.098 16.589 -14.000 1.00 89.44 107 THR A N 1
ATOM 865 C CA . THR A 1 107 ? -2.439 16.766 -13.428 1.00 89.44 107 THR A CA 1
ATOM 866 C C . THR A 1 107 ? -2.966 15.465 -12.825 1.00 89.44 107 THR A C 1
ATOM 868 O O . THR A 1 107 ? -3.539 15.486 -11.741 1.00 89.44 107 THR A O 1
ATOM 871 N N . GLN A 1 108 ? -2.736 14.324 -13.477 1.00 93.44 108 GLN A N 1
ATOM 872 C CA . GLN A 1 108 ? -3.084 13.013 -12.925 1.00 93.44 108 GLN A CA 1
ATOM 873 C C . GLN A 1 108 ? -2.300 12.718 -11.642 1.00 93.44 108 GLN A C 1
ATOM 875 O O . GLN A 1 108 ? -2.883 12.203 -10.693 1.00 93.44 108 GLN A O 1
ATOM 880 N N . VAL A 1 109 ? -1.019 13.099 -11.578 1.00 93.75 109 VAL A N 1
ATOM 881 C CA . VAL A 1 109 ? -0.220 12.990 -10.346 1.00 93.75 109 VAL A CA 1
ATOM 882 C C . VAL A 1 109 ? -0.846 13.811 -9.215 1.00 93.75 109 VAL A C 1
ATOM 884 O O . VAL A 1 109 ? -1.031 13.285 -8.121 1.00 93.75 109 VAL A O 1
ATOM 887 N N . VAL A 1 110 ? -1.249 15.062 -9.474 1.00 91.31 110 VAL A N 1
ATOM 888 C CA . VAL A 1 110 ? -1.940 15.901 -8.473 1.00 91.31 110 VAL A CA 1
ATOM 889 C C . VAL A 1 110 ? -3.225 15.238 -7.980 1.00 91.31 110 VAL A C 1
ATOM 891 O O . VAL A 1 110 ? -3.449 15.170 -6.774 1.00 91.31 110 VAL A O 1
ATOM 894 N N . VAL A 1 111 ? -4.053 14.712 -8.887 1.00 92.50 111 VAL A N 1
ATOM 895 C CA . VAL A 1 111 ? -5.308 14.032 -8.523 1.00 92.50 111 VAL A CA 1
ATOM 896 C C . VAL A 1 111 ? -5.045 12.821 -7.624 1.00 92.50 111 VAL A C 1
ATOM 898 O O . VAL A 1 111 ? -5.722 12.663 -6.610 1.00 92.50 111 VAL A O 1
ATOM 901 N N . VAL A 1 112 ? -4.044 11.997 -7.952 1.00 95.31 112 VAL A N 1
ATOM 902 C CA . VAL A 1 112 ? -3.662 10.838 -7.130 1.00 95.31 112 VAL A CA 1
ATOM 903 C C . VAL A 1 112 ? -3.191 11.283 -5.745 1.00 95.31 112 VAL A C 1
ATOM 905 O O . VAL A 1 112 ? -3.696 10.778 -4.745 1.00 95.31 112 VAL A O 1
ATOM 908 N N . LEU A 1 113 ? -2.286 12.262 -5.666 1.00 94.50 113 LEU A N 1
ATOM 909 C CA . LEU A 1 113 ? -1.756 12.755 -4.390 1.00 94.50 113 LEU A CA 1
ATOM 910 C C . LEU A 1 113 ? -2.842 13.383 -3.505 1.00 94.50 113 LEU A C 1
ATOM 912 O O . LEU A 1 113 ? -2.815 13.197 -2.292 1.00 94.50 113 LEU A O 1
ATOM 916 N N . GLN A 1 114 ? -3.819 14.086 -4.084 1.00 92.56 114 GLN A N 1
ATOM 917 C CA . GLN A 1 114 ? -4.954 14.637 -3.331 1.00 92.56 114 GLN A CA 1
ATOM 918 C C . GLN A 1 114 ? -5.917 13.548 -2.849 1.00 92.56 114 GLN A C 1
ATOM 920 O O . GLN A 1 114 ? -6.394 13.608 -1.716 1.00 92.56 114 GLN A O 1
ATOM 925 N N . GLY A 1 115 ? -6.177 12.531 -3.675 1.00 95.44 115 GLY A N 1
ATOM 926 C CA . GLY A 1 115 ? -6.953 11.365 -3.257 1.00 95.44 115 GLY A CA 1
ATOM 927 C C . GLY A 1 115 ? -6.295 10.645 -2.081 1.00 95.44 115 GLY A C 1
ATOM 928 O O . GLY A 1 115 ? -6.951 10.367 -1.081 1.00 95.44 115 GLY A O 1
ATOM 929 N N . LEU A 1 116 ? -4.982 10.415 -2.151 1.00 96.62 116 LEU A N 1
ATOM 930 C CA . LEU A 1 116 ? -4.231 9.801 -1.056 1.00 96.62 116 LEU A CA 1
ATOM 931 C C . LEU A 1 116 ? -4.211 10.685 0.194 1.00 96.62 116 LEU A C 1
ATOM 933 O O . LEU A 1 116 ? -4.457 10.175 1.284 1.00 96.62 116 LEU A O 1
ATOM 937 N N . ARG A 1 117 ? -4.029 12.005 0.048 1.00 95.44 117 ARG A N 1
ATOM 938 C CA . ARG A 1 117 ? -4.173 12.963 1.154 1.00 95.44 117 ARG A CA 1
ATOM 939 C C . ARG A 1 117 ? -5.518 12.793 1.852 1.00 95.44 117 ARG A C 1
ATOM 941 O O . ARG A 1 117 ? -5.557 12.697 3.072 1.00 95.44 117 ARG A O 1
ATOM 948 N N . HIS A 1 118 ? -6.617 12.712 1.105 1.00 94.62 118 HIS A N 1
ATOM 949 C CA . HIS A 1 118 ? -7.936 12.487 1.693 1.00 94.62 118 HIS A CA 1
ATOM 950 C C . HIS A 1 118 ? -8.003 11.168 2.482 1.00 94.62 118 HIS A C 1
ATOM 952 O O . HIS A 1 118 ? -8.489 11.152 3.613 1.00 94.62 118 HIS A O 1
ATOM 958 N N . MET A 1 119 ? -7.430 10.088 1.939 1.00 95.06 119 MET A N 1
ATOM 959 C CA . MET A 1 119 ? -7.371 8.784 2.611 1.00 95.06 119 MET A CA 1
ATOM 960 C C . MET A 1 119 ? -6.552 8.796 3.909 1.00 95.06 119 MET A C 1
ATOM 962 O O . MET A 1 119 ? -6.782 7.949 4.768 1.00 95.06 119 MET A O 1
ATOM 966 N N . THR A 1 120 ? -5.648 9.766 4.106 1.00 93.75 120 THR A N 1
ATOM 967 C CA . THR A 1 120 ? -4.919 9.904 5.381 1.00 93.75 120 THR A CA 1
ATOM 968 C C . THR A 1 120 ? -5.811 10.239 6.580 1.00 93.75 120 THR A C 1
ATOM 970 O O . THR A 1 120 ? -5.407 10.019 7.724 1.00 93.75 120 THR A O 1
ATOM 973 N N . GLY A 1 121 ? -7.028 10.740 6.333 1.00 91.19 121 GLY A N 1
ATOM 974 C CA . GLY A 1 121 ? -8.015 11.015 7.377 1.00 91.19 121 GLY A CA 1
ATOM 975 C C . GLY A 1 121 ? -8.572 9.752 8.040 1.00 91.19 121 GLY A C 1
ATOM 976 O O . GLY A 1 121 ? -9.018 9.807 9.186 1.00 91.19 121 GLY A O 1
ATOM 977 N N . ASP A 1 122 ? -8.506 8.607 7.360 1.00 90.38 122 ASP A N 1
ATOM 978 C CA . ASP A 1 122 ? -8.918 7.324 7.914 1.00 90.38 122 ASP A CA 1
ATOM 979 C C . ASP A 1 122 ? -7.725 6.619 8.561 1.00 90.38 122 ASP A C 1
ATOM 981 O O . ASP A 1 122 ? -6.754 6.255 7.899 1.00 90.38 122 ASP A O 1
ATOM 985 N N . LYS A 1 123 ? -7.816 6.370 9.870 1.00 89.75 123 LYS A N 1
ATOM 986 C CA . LYS A 1 123 ? -6.761 5.708 10.649 1.00 89.75 123 LYS A CA 1
ATOM 987 C C . LYS A 1 123 ? -6.355 4.342 10.083 1.00 89.75 123 LYS A C 1
ATOM 989 O O . LYS A 1 123 ? -5.191 3.987 10.199 1.00 89.75 123 LYS A O 1
ATOM 994 N N . ALA A 1 124 ? -7.268 3.586 9.469 1.00 91.38 124 ALA A N 1
ATOM 995 C CA . ALA A 1 124 ? -6.933 2.279 8.902 1.00 91.38 124 ALA A CA 1
ATOM 996 C C . ALA A 1 124 ? -6.081 2.395 7.625 1.00 91.38 124 ALA A C 1
ATOM 998 O O . ALA A 1 124 ? -5.249 1.530 7.362 1.00 91.38 124 ALA A O 1
ATOM 999 N N . TYR A 1 125 ? -6.270 3.462 6.841 1.00 93.44 125 TYR A N 1
ATOM 1000 C CA . TYR A 1 125 ? -5.550 3.699 5.584 1.00 93.44 125 TYR A CA 1
ATOM 1001 C C . TYR A 1 125 ? -4.387 4.681 5.721 1.00 93.44 125 TYR A C 1
ATOM 1003 O O . TYR A 1 125 ? -3.573 4.778 4.804 1.00 93.44 125 TYR A O 1
ATOM 1011 N N . LYS A 1 126 ? -4.300 5.404 6.841 1.00 93.50 126 LYS A N 1
ATOM 1012 C CA . LYS A 1 126 ? -3.430 6.568 7.009 1.00 93.50 126 LYS A CA 1
ATOM 1013 C C . LYS A 1 126 ? -1.995 6.324 6.578 1.00 93.50 126 LYS A C 1
ATOM 1015 O O . LYS A 1 126 ? -1.478 7.038 5.723 1.00 93.50 126 LYS A O 1
ATOM 1020 N N . GLU A 1 127 ? -1.374 5.310 7.161 1.00 93.19 127 GLU A N 1
ATOM 1021 C CA . GLU A 1 127 ? 0.038 5.033 6.934 1.00 93.19 127 GLU A CA 1
ATOM 1022 C C . GLU A 1 127 ? 0.289 4.504 5.514 1.00 93.19 127 GLU A C 1
ATOM 1024 O O . GLU A 1 127 ? 1.255 4.904 4.865 1.00 93.19 127 GLU A O 1
ATOM 1029 N N . TYR A 1 128 ? -0.626 3.684 4.982 1.00 93.56 128 TYR A N 1
ATOM 1030 C CA . TYR A 1 128 ? -0.577 3.219 3.593 1.00 93.56 128 TYR A CA 1
ATOM 1031 C C . TYR A 1 128 ? -0.634 4.390 2.606 1.00 93.56 128 TYR A C 1
ATOM 1033 O O . TYR A 1 128 ? 0.172 4.466 1.678 1.00 93.56 128 TYR A O 1
ATOM 1041 N N . ALA A 1 129 ? -1.572 5.316 2.812 1.00 95.44 129 ALA A N 1
ATOM 1042 C CA . ALA A 1 129 ? -1.762 6.468 1.944 1.00 95.44 129 ALA A CA 1
ATOM 1043 C C . ALA A 1 129 ? -0.590 7.456 2.031 1.00 95.44 129 ALA A C 1
ATOM 1045 O O . ALA A 1 129 ? -0.133 7.950 0.998 1.00 95.44 129 ALA A O 1
ATOM 1046 N N . LEU A 1 130 ? -0.070 7.705 3.237 1.00 94.19 130 LEU A N 1
ATOM 1047 C CA . LEU A 1 130 ? 1.078 8.583 3.461 1.00 94.19 130 LEU A CA 1
ATOM 1048 C C . LEU A 1 130 ? 2.340 8.041 2.783 1.00 94.19 130 LEU A C 1
ATOM 1050 O O . LEU A 1 130 ? 2.961 8.743 1.986 1.00 94.19 130 LEU A O 1
ATOM 1054 N N . ARG A 1 131 ? 2.685 6.771 3.030 1.00 92.31 131 ARG A N 1
ATOM 1055 C CA . ARG A 1 131 ? 3.870 6.138 2.429 1.00 92.31 131 ARG A CA 1
ATOM 1056 C C . ARG A 1 131 ? 3.774 6.067 0.913 1.00 92.31 131 ARG A C 1
ATOM 1058 O O . ARG A 1 131 ? 4.745 6.380 0.233 1.00 92.31 131 ARG A O 1
ATOM 1065 N N . LEU A 1 132 ? 2.604 5.712 0.375 1.00 93.50 132 LEU A N 1
ATOM 1066 C CA . LEU A 1 132 ? 2.398 5.694 -1.072 1.00 93.50 132 LEU A CA 1
ATOM 1067 C C . LEU A 1 132 ? 2.538 7.096 -1.681 1.00 93.50 132 LEU A C 1
ATOM 1069 O O . LEU A 1 132 ? 3.151 7.243 -2.735 1.00 93.50 132 LEU A O 1
ATOM 1073 N N . SER A 1 133 ? 2.029 8.128 -1.004 1.00 94.75 133 SER A N 1
ATOM 1074 C CA . SER A 1 133 ? 2.187 9.518 -1.449 1.00 94.75 133 SER A CA 1
ATOM 1075 C C . SER A 1 133 ? 3.650 9.945 -1.467 1.00 94.75 133 SER A C 1
ATOM 1077 O O . SER A 1 133 ? 4.096 10.520 -2.456 1.00 94.75 133 SER A O 1
ATOM 1079 N N . ALA A 1 134 ? 4.404 9.621 -0.413 1.00 92.69 134 ALA A N 1
ATOM 1080 C CA . ALA A 1 134 ? 5.833 9.907 -0.332 1.00 92.69 134 ALA A CA 1
ATOM 1081 C C . ALA A 1 134 ? 6.618 9.171 -1.427 1.00 92.69 134 ALA A C 1
ATOM 1083 O O . ALA A 1 134 ? 7.470 9.769 -2.076 1.00 92.69 134 ALA A O 1
ATOM 1084 N N . ASN A 1 135 ? 6.289 7.907 -1.704 1.00 90.94 135 ASN A N 1
ATOM 1085 C CA . ASN A 1 135 ? 6.927 7.141 -2.775 1.00 90.94 135 ASN A CA 1
ATOM 1086 C C . ASN A 1 135 ? 6.702 7.791 -4.144 1.00 90.94 135 ASN A C 1
ATOM 1088 O O . ASN A 1 135 ? 7.676 8.094 -4.831 1.00 90.94 135 ASN A O 1
ATOM 1092 N N . ILE A 1 136 ? 5.445 8.104 -4.486 1.00 92.31 136 ILE A N 1
ATOM 1093 C CA . ILE A 1 136 ? 5.106 8.799 -5.737 1.00 92.31 136 ILE A CA 1
ATOM 1094 C C . ILE A 1 136 ? 5.839 10.142 -5.815 1.00 92.31 136 ILE A C 1
ATOM 1096 O O . ILE A 1 136 ? 6.412 10.476 -6.846 1.00 92.31 136 ILE A O 1
ATOM 1100 N N . TRP A 1 137 ? 5.842 10.924 -4.732 1.00 93.25 137 TRP A N 1
ATOM 1101 C CA . TRP A 1 137 ? 6.479 12.242 -4.694 1.00 93.25 137 TRP A CA 1
ATOM 1102 C C . TRP A 1 137 ? 7.998 12.184 -4.889 1.00 93.25 137 TRP A C 1
ATOM 1104 O O . TRP A 1 137 ? 8.572 13.008 -5.611 1.00 93.25 137 TRP A O 1
ATOM 1114 N N . ASN A 1 138 ? 8.643 11.180 -4.296 1.00 89.81 138 ASN A N 1
ATOM 1115 C CA . ASN A 1 138 ? 10.075 10.944 -4.428 1.00 89.81 138 ASN A CA 1
ATOM 1116 C C . ASN A 1 138 ? 10.454 10.434 -5.829 1.00 89.81 138 ASN A 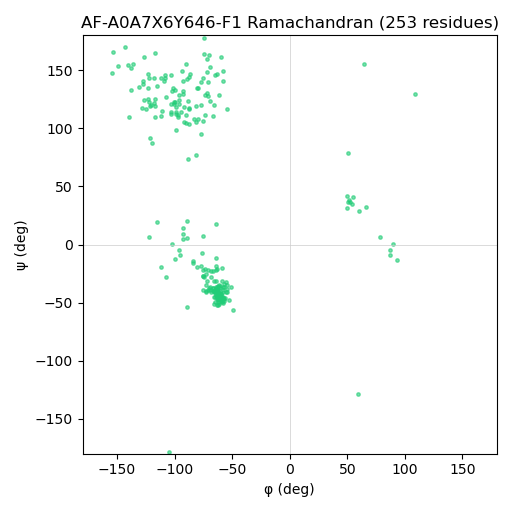C 1
ATOM 1118 O O . ASN A 1 138 ? 11.609 10.585 -6.224 1.00 89.81 138 ASN A O 1
ATOM 1122 N N . GLU A 1 139 ? 9.521 9.848 -6.592 1.00 88.38 139 GLU A N 1
ATOM 1123 C CA . GLU A 1 139 ? 9.750 9.425 -7.990 1.00 88.38 139 GLU A CA 1
ATOM 1124 C C . GLU A 1 139 ? 9.724 10.607 -8.968 1.00 88.38 139 GLU A C 1
ATOM 1126 O O . GLU A 1 139 ? 10.220 10.515 -10.094 1.00 88.38 139 GLU A O 1
ATOM 1131 N N . LEU A 1 140 ? 9.144 11.738 -8.557 1.00 91.00 140 LEU A N 1
ATOM 1132 C CA . LEU A 1 140 ? 9.054 12.921 -9.399 1.00 91.00 140 LEU A CA 1
ATOM 1133 C C . LEU A 1 140 ? 10.414 13.603 -9.565 1.00 91.00 140 LEU A C 1
ATOM 1135 O O . LEU A 1 140 ? 11.247 13.654 -8.661 1.00 91.00 140 LEU A O 1
ATOM 1139 N N . SER A 1 141 ? 10.607 14.222 -10.727 1.00 91.38 141 SER A N 1
ATOM 1140 C CA . SER A 1 141 ? 11.722 15.144 -10.933 1.00 91.38 141 SER A CA 1
ATOM 1141 C C . SER A 1 141 ? 11.504 16.461 -10.183 1.00 91.38 141 SER A C 1
ATOM 1143 O O . SER A 1 141 ? 10.368 16.863 -9.914 1.00 91.38 141 SER A O 1
ATOM 1145 N N . ASP A 1 142 ? 12.583 17.208 -9.941 1.00 92.50 142 ASP A N 1
ATOM 1146 C CA . ASP A 1 142 ? 12.503 18.559 -9.363 1.00 92.50 142 ASP A CA 1
ATOM 1147 C C . ASP A 1 142 ? 11.624 19.502 -10.192 1.00 92.50 142 ASP A C 1
ATOM 1149 O O . ASP A 1 142 ? 10.935 20.374 -9.658 1.00 92.50 142 ASP A O 1
ATOM 1153 N N . TYR A 1 143 ? 11.630 19.328 -11.518 1.00 94.19 143 TYR A N 1
ATOM 1154 C CA . TYR A 1 143 ? 10.733 20.052 -12.412 1.00 94.19 143 TYR A CA 1
ATOM 1155 C C . TYR A 1 143 ? 9.265 19.735 -12.102 1.00 94.19 143 TYR A C 1
ATOM 1157 O O . TYR A 1 143 ? 8.467 20.654 -11.929 1.00 94.19 143 TYR A O 1
ATOM 1165 N N . ALA A 1 144 ? 8.916 18.450 -11.998 1.00 94.25 144 ALA A N 1
ATOM 1166 C CA . ALA A 1 144 ? 7.553 18.014 -11.726 1.00 94.25 144 ALA A CA 1
ATOM 1167 C C . ALA A 1 144 ? 7.061 18.491 -10.350 1.00 94.25 144 ALA A C 1
ATOM 1169 O O . ALA A 1 144 ? 5.983 19.081 -10.276 1.00 94.25 144 ALA A O 1
ATOM 1170 N N . ARG A 1 145 ? 7.865 18.327 -9.287 1.00 95.25 145 ARG A N 1
ATOM 1171 C CA . ARG A 1 145 ? 7.529 18.806 -7.932 1.00 95.25 145 ARG A CA 1
ATOM 1172 C C . ARG A 1 145 ? 7.266 20.310 -7.900 1.00 95.25 145 ARG A C 1
ATOM 1174 O O . ARG A 1 145 ? 6.229 20.749 -7.405 1.00 95.25 145 ARG A O 1
ATOM 1181 N N . ARG A 1 146 ? 8.165 21.105 -8.490 1.00 95.12 146 ARG A N 1
ATOM 1182 C CA . ARG A 1 146 ? 8.001 22.564 -8.597 1.00 95.12 146 ARG A CA 1
ATOM 1183 C C . ARG A 1 146 ? 6.743 22.930 -9.377 1.00 95.12 146 ARG A C 1
ATOM 1185 O O . ARG A 1 146 ? 5.965 23.758 -8.918 1.00 95.12 146 ARG A O 1
ATO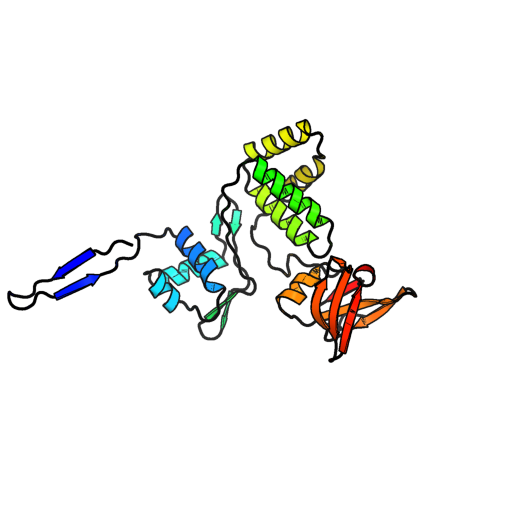M 1192 N N . ARG A 1 147 ? 6.506 22.277 -10.519 1.00 94.56 147 ARG A N 1
ATOM 1193 C CA . ARG A 1 147 ? 5.340 22.568 -11.356 1.00 94.56 147 ARG A CA 1
ATOM 1194 C C . ARG A 1 147 ? 4.022 22.239 -10.654 1.00 94.56 147 ARG A C 1
ATOM 1196 O O . ARG A 1 147 ? 3.055 22.976 -10.813 1.00 94.56 147 ARG A O 1
ATOM 1203 N N . ILE A 1 148 ? 3.984 21.165 -9.867 1.00 93.56 148 ILE A N 1
ATOM 1204 C CA . ILE A 1 148 ? 2.823 20.817 -9.038 1.00 93.56 148 ILE A CA 1
ATOM 1205 C C . ILE A 1 148 ? 2.553 21.908 -8.001 1.00 93.56 148 ILE A C 1
ATOM 1207 O O . ILE A 1 148 ? 1.410 22.346 -7.883 1.00 93.56 148 ILE A O 1
ATOM 1211 N N . LYS A 1 149 ? 3.586 22.379 -7.295 1.00 92.94 149 LYS A N 1
ATOM 1212 C CA . LYS A 1 149 ? 3.449 23.454 -6.302 1.00 92.94 149 LYS A CA 1
ATOM 1213 C C . LYS A 1 149 ? 2.939 24.754 -6.927 1.00 92.94 149 LYS A C 1
ATOM 1215 O O . LYS A 1 149 ? 1.973 25.310 -6.422 1.00 92.94 149 LYS A O 1
ATOM 1220 N N . GLU A 1 150 ? 3.500 25.167 -8.065 1.00 90.81 150 GLU A N 1
ATOM 1221 C CA . GLU A 1 150 ? 3.027 26.338 -8.824 1.00 90.81 150 GLU A CA 1
ATOM 1222 C C . GLU A 1 150 ? 1.540 26.219 -9.198 1.00 90.81 150 GLU A C 1
ATOM 1224 O O . GLU A 1 150 ? 0.771 27.162 -9.034 1.00 90.81 150 GLU A O 1
ATOM 1229 N N . VAL A 1 151 ? 1.110 25.053 -9.696 1.00 86.31 151 VAL A N 1
ATOM 1230 C CA . VAL A 1 151 ? -0.299 24.821 -10.058 1.00 86.31 151 VAL A CA 1
ATOM 1231 C C . VAL A 1 151 ? -1.199 24.846 -8.822 1.00 86.31 151 VAL A C 1
ATOM 1233 O O . VAL A 1 151 ? -2.290 25.406 -8.878 1.00 86.31 151 VAL A O 1
ATOM 1236 N N . CYS A 1 152 ? -0.759 24.271 -7.704 1.00 86.62 152 CYS A N 1
ATOM 1237 C CA . CYS A 1 152 ? -1.521 24.290 -6.456 1.00 86.62 152 CYS A CA 1
ATOM 1238 C C . CYS A 1 152 ? -1.674 25.714 -5.907 1.00 86.62 152 CYS A C 1
ATOM 1240 O O . CYS A 1 152 ? -2.767 26.081 -5.484 1.00 86.62 152 CYS A O 1
ATOM 1242 N N . GLU A 1 153 ? -0.628 26.536 -5.992 1.00 87.19 153 GLU A N 1
ATOM 1243 C CA . GLU A 1 153 ? -0.677 27.955 -5.631 1.00 87.19 153 GLU A CA 1
ATOM 1244 C C . GLU A 1 153 ? -1.681 28.724 -6.506 1.00 87.19 153 GLU A C 1
ATOM 1246 O O . GLU A 1 153 ? -2.542 29.432 -5.984 1.00 87.19 153 GLU A O 1
ATOM 1251 N N . MET A 1 154 ? -1.665 28.509 -7.830 1.00 86.88 154 MET A N 1
ATOM 1252 C CA . MET A 1 154 ? -2.647 29.101 -8.757 1.00 86.88 154 MET A CA 1
ATOM 1253 C C . MET A 1 154 ? -4.094 28.705 -8.428 1.00 86.88 154 MET A C 1
ATOM 1255 O O . MET A 1 154 ? -5.020 29.478 -8.670 1.00 86.88 154 MET A O 1
ATOM 1259 N N . LEU A 1 155 ? -4.294 27.507 -7.877 1.00 83.25 155 LEU A N 1
ATOM 1260 C CA . LEU A 1 155 ? -5.595 26.986 -7.457 1.00 83.25 155 LEU A CA 1
ATOM 1261 C C . LEU A 1 155 ? -5.946 27.336 -6.001 1.00 83.25 155 LEU A C 1
ATOM 1263 O O . LEU A 1 155 ? -6.969 26.870 -5.504 1.00 83.25 155 LEU A O 1
ATOM 1267 N N . SER A 1 156 ? -5.130 28.151 -5.317 1.00 87.31 156 SER A N 1
ATOM 1268 C CA . SER A 1 156 ? -5.297 28.492 -3.893 1.00 87.31 156 SER A CA 1
ATOM 1269 C C . SER A 1 156 ? -5.393 27.257 -2.984 1.00 87.31 156 SER A C 1
ATOM 1271 O O . SER A 1 156 ? -6.134 27.241 -2.001 1.00 87.31 156 SER A O 1
ATOM 1273 N N . MET A 1 157 ? -4.665 26.196 -3.336 1.00 85.56 157 MET A N 1
ATOM 1274 C CA . MET A 1 157 ? -4.597 24.961 -2.564 1.00 85.56 157 MET A CA 1
ATOM 1275 C C . MET A 1 157 ? -3.515 25.053 -1.490 1.00 85.56 157 MET A C 1
ATOM 1277 O O . MET A 1 157 ? -2.458 25.645 -1.690 1.00 85.56 157 MET A O 1
ATOM 1281 N N . ASP A 1 158 ? -3.772 24.404 -0.360 1.00 84.75 158 ASP A N 1
ATOM 1282 C CA . ASP A 1 158 ? -2.819 24.292 0.738 1.00 84.75 158 ASP A CA 1
ATOM 1283 C C . ASP A 1 158 ? -1.587 23.462 0.333 1.00 84.75 158 ASP A C 1
ATOM 1285 O O . ASP A 1 158 ? -1.708 22.287 -0.038 1.00 84.75 158 ASP A O 1
ATOM 1289 N N . LEU A 1 159 ? -0.412 24.095 0.414 1.00 90.56 159 LEU A N 1
ATOM 1290 C CA . LEU A 1 159 ? 0.883 23.526 0.041 1.00 90.56 159 LEU A CA 1
ATOM 1291 C C . LEU A 1 159 ? 1.522 22.680 1.145 1.00 90.56 159 LEU A C 1
ATOM 1293 O O . LEU A 1 159 ? 2.431 21.910 0.830 1.00 90.56 159 LEU A O 1
ATOM 1297 N N . SER A 1 160 ? 1.036 22.769 2.390 1.00 92.00 160 SER A N 1
ATOM 1298 C CA . SER A 1 160 ? 1.643 22.096 3.549 1.00 92.00 160 SER A CA 1
ATOM 1299 C C . SER A 1 160 ? 1.807 20.592 3.337 1.00 92.00 160 SER A C 1
ATOM 1301 O O . SER A 1 160 ? 2.815 20.009 3.723 1.00 92.00 160 SER A O 1
ATOM 1303 N N . TRP A 1 161 ? 0.863 19.975 2.624 1.00 92.38 161 TRP A N 1
ATOM 1304 C CA . TRP A 1 161 ? 0.933 18.567 2.251 1.00 92.38 161 TRP A CA 1
ATOM 1305 C C . TRP A 1 161 ? 2.171 18.234 1.410 1.00 92.38 161 TRP A C 1
ATOM 1307 O O . TRP A 1 161 ? 2.855 17.255 1.673 1.00 92.38 161 TRP A O 1
ATOM 1317 N N . TYR A 1 162 ? 2.494 19.042 0.401 1.00 92.44 162 TYR A N 1
ATOM 1318 C CA . TYR A 1 162 ? 3.652 18.775 -0.457 1.00 92.44 162 TYR A CA 1
ATOM 1319 C C . TYR A 1 162 ? 4.977 19.110 0.236 1.00 92.44 162 TYR A C 1
ATOM 1321 O O . TYR A 1 162 ? 6.003 18.522 -0.089 1.00 92.44 162 TYR A O 1
ATOM 1329 N N . GLU A 1 163 ? 4.961 20.049 1.181 1.00 91.94 163 GLU A N 1
ATOM 1330 C CA . GLU A 1 163 ? 6.109 20.348 2.045 1.00 91.94 163 GLU A CA 1
ATOM 1331 C C . GLU A 1 163 ? 6.376 19.204 3.029 1.00 91.94 163 GLU A C 1
ATOM 1333 O O . GLU A 1 163 ? 7.528 18.825 3.239 1.00 91.94 163 GLU A O 1
ATOM 1338 N N . GLU A 1 164 ? 5.320 18.596 3.575 1.00 92.88 164 GLU A N 1
ATOM 1339 C CA . GLU A 1 164 ? 5.425 17.366 4.360 1.00 92.88 164 GLU A CA 1
ATOM 1340 C C . GLU A 1 164 ? 6.035 16.243 3.512 1.00 92.88 164 GLU A C 1
ATOM 1342 O O . GLU A 1 164 ? 7.002 15.617 3.944 1.00 92.88 164 GLU A O 1
ATOM 1347 N N . LEU A 1 165 ? 5.559 16.041 2.279 1.00 93.31 165 LEU A N 1
ATOM 1348 C CA . LEU A 1 165 ? 6.123 15.028 1.381 1.00 93.31 165 LEU A CA 1
ATOM 1349 C C . LEU A 1 165 ? 7.601 15.279 1.033 1.00 93.31 165 LEU A C 1
ATOM 1351 O O . LEU A 1 165 ? 8.352 14.314 0.931 1.00 93.31 165 LEU A O 1
ATOM 1355 N N . ASP A 1 166 ? 8.051 16.534 0.909 1.00 90.44 166 ASP A N 1
ATOM 1356 C CA . ASP A 1 166 ? 9.482 16.846 0.730 1.00 90.44 166 ASP A CA 1
ATOM 1357 C C . ASP A 1 166 ? 10.332 16.432 1.939 1.00 90.44 166 ASP A C 1
ATOM 1359 O O . ASP A 1 166 ? 11.503 16.081 1.787 1.00 90.44 166 ASP A O 1
ATOM 1363 N N . SER A 1 167 ? 9.762 16.482 3.147 1.00 88.81 167 SER A N 1
ATOM 1364 C CA . SER A 1 167 ? 10.456 16.054 4.367 1.00 88.81 167 SER A CA 1
ATOM 1365 C C . SER A 1 167 ? 10.545 14.528 4.500 1.00 88.81 167 SER A C 1
ATOM 1367 O O . SER A 1 167 ? 11.432 14.012 5.184 1.00 88.81 167 SER A O 1
ATOM 1369 N N . LEU A 1 168 ? 9.659 13.798 3.816 1.00 86.06 168 LEU A N 1
ATOM 1370 C CA . LEU A 1 168 ? 9.580 12.340 3.823 1.00 86.06 168 LEU A CA 1
ATOM 1371 C C . LEU A 1 168 ? 10.494 11.752 2.742 1.00 86.06 168 LEU A C 1
ATOM 1373 O O . LEU A 1 168 ? 10.046 11.249 1.711 1.00 86.06 168 LEU A O 1
ATOM 1377 N N . ASN A 1 169 ? 11.804 11.803 2.989 1.00 68.81 169 ASN A N 1
ATOM 1378 C CA . ASN A 1 169 ? 12.778 11.136 2.132 1.00 68.81 169 ASN A CA 1
ATOM 1379 C C . ASN A 1 169 ? 12.767 9.620 2.395 1.00 68.81 169 ASN A C 1
ATOM 1381 O O . ASN A 1 169 ? 13.271 9.158 3.421 1.00 68.81 169 ASN A O 1
ATOM 1385 N N . ASN A 1 170 ? 12.206 8.847 1.464 1.00 70.19 170 ASN A N 1
ATOM 1386 C CA . ASN A 1 170 ? 12.204 7.389 1.540 1.00 70.19 170 ASN A CA 1
ATOM 1387 C C . ASN A 1 170 ? 13.323 6.818 0.666 1.00 70.19 170 ASN A C 1
ATOM 1389 O O . ASN A 1 170 ? 13.297 6.947 -0.556 1.00 70.19 170 ASN A O 1
ATOM 1393 N N . GLU A 1 171 ? 14.273 6.114 1.283 1.00 69.62 171 GLU A N 1
ATOM 1394 C CA . GLU A 1 171 ? 15.291 5.359 0.540 1.00 69.62 171 GLU A CA 1
ATOM 1395 C C . GLU A 1 171 ? 14.712 4.088 -0.113 1.00 69.62 171 GLU A C 1
ATOM 1397 O O . GLU A 1 171 ? 15.240 3.610 -1.121 1.00 69.62 171 GLU A O 1
ATOM 1402 N N . GLU A 1 172 ? 13.623 3.539 0.445 1.00 79.06 172 GLU A N 1
ATOM 1403 C CA . GLU A 1 172 ? 12.961 2.316 -0.022 1.00 79.06 172 GLU A CA 1
ATOM 1404 C C . GLU A 1 172 ? 11.538 2.587 -0.540 1.00 79.06 172 GLU A C 1
ATOM 1406 O O . GLU A 1 172 ? 10.743 3.276 0.092 1.00 79.06 172 GLU A O 1
ATOM 1411 N N . LEU A 1 173 ? 11.203 1.971 -1.676 1.00 81.56 173 LEU A N 1
ATOM 1412 C CA . LEU A 1 173 ? 9.897 2.053 -2.341 1.00 81.56 173 LEU A CA 1
ATOM 1413 C C . LEU A 1 173 ? 8.847 1.080 -1.799 1.00 81.56 173 LEU A C 1
ATOM 1415 O O . LEU A 1 173 ? 7.664 1.193 -2.120 1.00 81.56 173 LEU A O 1
ATOM 1419 N N . PHE A 1 174 ? 9.270 0.072 -1.041 1.00 85.69 174 PHE A N 1
ATOM 1420 C CA . PHE A 1 174 ? 8.398 -1.014 -0.617 1.00 85.69 174 PHE A CA 1
ATOM 1421 C C . PHE A 1 174 ? 8.361 -1.148 0.901 1.00 85.69 174 PHE A C 1
ATOM 1423 O O . PHE A 1 174 ? 9.387 -1.355 1.553 1.00 85.69 174 PHE A O 1
ATOM 1430 N N . PHE A 1 175 ? 7.142 -1.101 1.430 1.00 86.44 175 PHE A N 1
ATOM 1431 C CA . PHE A 1 175 ? 6.824 -1.315 2.832 1.00 86.44 175 PHE A CA 1
ATOM 1432 C C . PHE A 1 175 ? 5.822 -2.461 2.937 1.00 86.44 175 PHE A C 1
ATOM 1434 O O . PHE A 1 175 ? 4.848 -2.523 2.185 1.00 86.44 175 PHE A O 1
ATOM 1441 N N . THR A 1 176 ? 6.078 -3.370 3.867 1.00 86.44 176 THR A N 1
ATOM 1442 C CA . THR A 1 176 ? 5.153 -4.447 4.223 1.00 86.44 176 THR A CA 1
ATOM 1443 C C . THR A 1 176 ? 3.927 -3.891 4.944 1.00 86.44 176 THR A C 1
ATOM 1445 O O . THR A 1 176 ? 3.947 -2.792 5.496 1.00 86.44 176 THR A O 1
ATOM 1448 N N . GLU A 1 177 ? 2.855 -4.676 5.014 1.00 87.12 177 GLU A N 1
ATOM 1449 C CA . GLU A 1 177 ? 1.648 -4.320 5.762 1.00 87.12 177 GLU A CA 1
ATOM 1450 C C . GLU A 1 177 ? 1.951 -4.030 7.235 1.00 87.12 177 GLU A C 1
ATOM 1452 O O . GLU A 1 177 ? 1.376 -3.107 7.807 1.00 87.12 177 GLU A O 1
ATOM 1457 N N . SER A 1 178 ? 2.894 -4.763 7.832 1.00 85.69 178 SER A N 1
ATOM 1458 C CA . SER A 1 178 ? 3.336 -4.526 9.208 1.00 85.69 178 SER A CA 1
ATOM 1459 C C . SER A 1 178 ? 4.061 -3.187 9.369 1.00 85.69 178 SER A C 1
ATOM 1461 O O . SER A 1 178 ? 3.890 -2.531 10.388 1.00 85.69 178 SER A O 1
ATOM 1463 N N . GLU A 1 179 ? 4.863 -2.766 8.386 1.00 87.62 179 GLU A N 1
ATOM 1464 C CA . GLU A 1 179 ? 5.551 -1.461 8.396 1.00 87.62 179 GLU A CA 1
ATOM 1465 C C . GLU A 1 179 ? 4.587 -0.289 8.137 1.00 87.62 179 GLU A C 1
ATOM 1467 O O . GLU A 1 179 ? 4.872 0.855 8.507 1.00 87.62 179 GLU A O 1
ATOM 1472 N N . CYS A 1 180 ? 3.438 -0.587 7.526 1.00 88.88 180 CYS A N 1
ATOM 1473 C CA . CYS A 1 180 ? 2.307 0.315 7.321 1.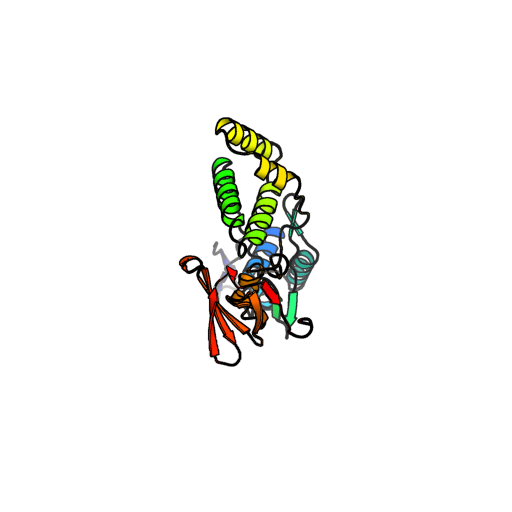00 88.88 180 CYS A CA 1
ATOM 1474 C C . CYS A 1 180 ? 1.251 0.218 8.439 1.00 88.88 180 CYS A C 1
ATOM 1476 O O . CYS A 1 180 ? 0.125 0.675 8.254 1.00 88.88 180 CYS A O 1
ATOM 1478 N N . SER A 1 181 ? 1.575 -0.409 9.570 1.00 88.25 181 SER A N 1
ATOM 1479 C CA . SER A 1 181 ? 0.635 -0.673 10.659 1.00 88.25 181 SER A CA 1
ATOM 1480 C C . SER A 1 181 ? 1.124 -0.080 11.977 1.00 88.25 181 SER A C 1
ATOM 1482 O O . SER A 1 181 ? 2.317 -0.063 12.264 1.00 88.25 181 SER A O 1
ATOM 1484 N N . TYR A 1 182 ? 0.186 0.366 12.811 1.00 90.75 182 TYR A N 1
ATOM 1485 C CA . TYR A 1 182 ? 0.445 0.832 14.176 1.00 90.75 182 TYR A CA 1
ATOM 1486 C C . TYR A 1 182 ? -0.662 0.359 15.125 1.00 90.75 182 TYR A C 1
ATOM 1488 O O . TYR A 1 182 ? -1.772 0.045 14.691 1.00 90.75 182 TYR A O 1
ATOM 1496 N N . GLU A 1 183 ? -0.349 0.233 16.415 1.00 89.56 183 GLU A N 1
ATOM 1497 C CA . GLU A 1 183 ? -1.229 -0.451 17.371 1.00 89.56 183 GLU A CA 1
ATOM 1498 C C . GLU A 1 183 ? -2.466 0.361 17.754 1.00 89.56 183 GLU A C 1
ATOM 1500 O O . GLU A 1 183 ? -3.483 -0.230 18.111 1.00 89.56 183 GLU A O 1
ATOM 1505 N N . GLU A 1 184 ? -2.395 1.692 17.716 1.00 90.44 184 GLU A N 1
ATOM 1506 C CA . GLU A 1 184 ? -3.458 2.577 18.188 1.00 90.44 184 GLU A CA 1
ATOM 1507 C C . GLU A 1 184 ? -4.690 2.601 17.268 1.00 90.44 184 GLU A C 1
ATOM 1509 O O . GLU A 1 184 ? -4.622 2.869 16.065 1.00 90.44 184 GLU A O 1
ATOM 1514 N N . GLY A 1 185 ? -5.870 2.435 17.869 1.00 91.00 185 GLY A N 1
ATOM 1515 C CA . GLY A 1 185 ? -7.146 2.484 17.162 1.00 91.00 185 GLY A CA 1
ATOM 1516 C C . GLY A 1 185 ? -7.243 1.426 16.062 1.00 91.00 185 GLY A C 1
ATOM 1517 O O . GLY A 1 185 ? -7.025 0.243 16.302 1.00 91.00 185 GLY A O 1
ATOM 1518 N N . THR A 1 186 ? -7.599 1.853 14.849 1.00 91.56 186 THR A N 1
ATOM 1519 C CA . THR A 1 186 ? -7.756 0.969 13.684 1.00 91.56 186 THR A CA 1
ATOM 1520 C C . THR A 1 186 ? -6.491 0.836 12.826 1.00 91.56 186 THR A C 1
ATOM 1522 O O . THR A 1 186 ? -6.560 0.244 11.750 1.00 91.56 186 THR A O 1
ATOM 1525 N N . GLY A 1 187 ? -5.344 1.356 13.285 1.00 90.31 187 GLY A N 1
ATOM 1526 C CA . GLY A 1 187 ? -4.123 1.542 12.486 1.00 90.31 187 GLY A CA 1
ATOM 1527 C C . GLY A 1 187 ? -3.511 0.288 11.861 1.00 90.31 187 GLY A C 1
ATOM 1528 O O . GLY A 1 187 ? -2.767 0.384 10.894 1.00 90.31 187 GLY A O 1
ATOM 1529 N N . ASN A 1 188 ? -3.833 -0.895 12.372 1.00 91.62 188 ASN A N 1
ATOM 1530 C CA . ASN A 1 188 ? -3.326 -2.173 11.870 1.00 91.62 188 ASN A CA 1
ATOM 1531 C C . ASN A 1 188 ? -4.443 -3.142 11.447 1.00 91.62 188 ASN A C 1
ATOM 1533 O O . ASN A 1 188 ? -4.169 -4.291 11.097 1.00 91.62 188 ASN A O 1
ATOM 1537 N N . VAL A 1 189 ? -5.708 -2.697 11.449 1.00 93.06 189 VAL A N 1
ATOM 1538 C CA . VAL A 1 189 ? -6.870 -3.546 11.133 1.00 93.06 189 VAL A CA 1
ATOM 1539 C C . VAL A 1 189 ? -6.710 -4.227 9.778 1.00 93.06 189 VAL A C 1
ATOM 1541 O O . VAL A 1 189 ? -7.041 -5.405 9.649 1.00 93.06 189 VAL A O 1
ATOM 1544 N N . LEU A 1 190 ? -6.193 -3.506 8.780 1.00 92.38 190 LEU A N 1
ATOM 1545 C CA . LEU A 1 190 ? -6.028 -4.029 7.426 1.00 92.38 190 LEU A CA 1
ATOM 1546 C C . LEU A 1 190 ? -4.988 -5.153 7.350 1.00 92.38 190 LEU A C 1
ATOM 1548 O O . LEU A 1 190 ? -5.227 -6.125 6.635 1.00 92.38 190 LEU A O 1
ATOM 1552 N N . ASP A 1 191 ? -3.893 -5.079 8.113 1.00 91.19 191 ASP A N 1
ATOM 1553 C CA . ASP A 1 191 ? -2.896 -6.156 8.161 1.00 91.19 191 ASP A CA 1
ATOM 1554 C C . ASP A 1 191 ? -3.496 -7.436 8.766 1.00 91.19 191 ASP A C 1
ATOM 1556 O O . ASP A 1 191 ? -3.436 -8.517 8.167 1.00 91.19 191 ASP A O 1
ATOM 1560 N N . TYR A 1 192 ? -4.163 -7.308 9.920 1.00 91.88 192 TYR A N 1
ATOM 1561 C CA . TYR A 1 192 ? -4.821 -8.445 10.569 1.00 91.88 192 TYR A CA 1
ATOM 1562 C C . TYR A 1 192 ? -5.942 -9.037 9.709 1.00 91.88 192 TYR A C 1
ATOM 1564 O O . TYR A 1 192 ? -6.078 -10.261 9.636 1.00 91.88 192 TYR A O 1
ATOM 1572 N N . LEU A 1 193 ? -6.721 -8.185 9.035 1.00 92.56 193 LEU A N 1
ATOM 1573 C CA . LEU A 1 193 ? -7.804 -8.595 8.146 1.00 92.56 193 LEU A CA 1
ATOM 1574 C C . LEU A 1 193 ? -7.277 -9.339 6.913 1.00 92.56 193 LEU A C 1
ATOM 1576 O O . LEU A 1 193 ? -7.750 -10.440 6.634 1.00 92.56 193 LEU A O 1
ATOM 1580 N N . LYS A 1 194 ? -6.301 -8.767 6.190 1.00 88.00 194 LYS A N 1
ATOM 1581 C CA . LYS A 1 194 ? -5.762 -9.334 4.940 1.00 88.00 194 LYS A CA 1
ATOM 1582 C C . LYS A 1 194 ? -5.215 -10.742 5.157 1.00 88.00 194 LYS A C 1
ATOM 1584 O O . LYS A 1 194 ? -5.480 -11.643 4.365 1.00 88.00 194 LYS A O 1
ATOM 1589 N N . ASN A 1 195 ? -4.461 -10.919 6.236 1.00 80.25 195 ASN A N 1
ATOM 1590 C CA . ASN A 1 195 ? -3.721 -12.148 6.501 1.00 80.25 195 ASN A CA 1
ATOM 1591 C C . ASN A 1 195 ? -4.474 -13.123 7.424 1.00 80.25 195 ASN A C 1
ATOM 1593 O O . ASN A 1 195 ? -3.997 -14.230 7.673 1.00 80.25 195 ASN A O 1
ATOM 1597 N N . GLY A 1 196 ? -5.641 -12.732 7.952 1.00 87.00 196 GLY A N 1
ATOM 1598 C CA . GLY A 1 196 ? -6.398 -13.531 8.920 1.00 87.00 196 GLY A CA 1
ATOM 1599 C C . GLY A 1 196 ? -5.615 -13.820 10.206 1.00 87.00 196 GLY A C 1
ATOM 1600 O O . GLY A 1 196 ? -5.824 -14.866 10.829 1.00 87.00 196 GLY A O 1
ATOM 1601 N N . LYS A 1 197 ? -4.692 -12.921 10.577 1.00 89.81 197 LYS A N 1
ATOM 1602 C CA . LYS A 1 197 ? -3.831 -13.049 11.758 1.00 89.81 197 LYS A CA 1
ATOM 1603 C C . LYS A 1 197 ? -4.685 -13.017 13.028 1.00 89.81 197 LYS A C 1
ATOM 1605 O O . LYS A 1 197 ? -5.704 -12.326 13.096 1.00 89.81 197 LYS A O 1
ATOM 1610 N N . LYS A 1 198 ? -4.260 -13.768 14.045 1.00 93.06 198 LYS A N 1
ATOM 1611 C CA . LYS A 1 198 ? -4.865 -13.679 15.377 1.00 93.06 198 LYS A CA 1
ATOM 1612 C C . LYS A 1 198 ? -4.392 -12.400 16.062 1.00 93.06 198 LYS A C 1
ATOM 1614 O O . LYS A 1 198 ? -3.236 -12.025 15.914 1.00 93.06 198 LYS A O 1
ATOM 1619 N N . CYS A 1 199 ? -5.274 -11.770 16.827 1.00 93.31 199 CYS A N 1
ATOM 1620 C CA . CYS A 1 199 ? -4.941 -10.594 17.619 1.00 93.31 199 CYS A CA 1
ATOM 1621 C C . CYS A 1 199 ? -5.657 -10.568 18.974 1.00 93.31 199 CYS A C 1
ATOM 1623 O O . CYS A 1 199 ? -6.567 -11.355 19.257 1.00 93.31 199 CYS A O 1
ATOM 1625 N N . ALA A 1 200 ? -5.237 -9.635 19.817 1.00 94.56 200 ALA A N 1
ATOM 1626 C CA . ALA A 1 200 ? -5.984 -9.126 20.949 1.00 94.56 200 ALA A CA 1
ATOM 1627 C C . ALA A 1 200 ? -6.437 -7.694 20.643 1.00 94.56 200 ALA A C 1
ATOM 1629 O O . ALA A 1 200 ? -5.684 -6.915 20.058 1.00 94.56 200 ALA A O 1
ATOM 1630 N N . ILE A 1 201 ? -7.662 -7.359 21.041 1.00 94.88 201 ILE A N 1
ATOM 1631 C CA . ILE A 1 201 ? -8.275 -6.047 20.822 1.00 94.88 201 ILE A CA 1
ATOM 1632 C C . ILE A 1 201 ? -8.647 -5.471 22.183 1.00 94.88 201 ILE A C 1
ATOM 1634 O O . ILE A 1 201 ? -9.451 -6.056 22.913 1.00 94.88 201 ILE A O 1
ATOM 1638 N N . GLU A 1 202 ? -8.063 -4.328 22.518 1.00 94.62 202 GLU A N 1
ATOM 1639 C CA . GLU A 1 202 ? -8.466 -3.519 23.661 1.00 94.62 202 GLU A CA 1
ATOM 1640 C C . GLU A 1 202 ? -9.558 -2.542 23.225 1.00 94.62 202 GLU A C 1
ATOM 1642 O O . GLU A 1 202 ? -9.369 -1.743 22.305 1.00 94.62 202 GLU A O 1
ATOM 1647 N N . ILE A 1 203 ? -10.699 -2.605 23.907 1.00 94.69 203 ILE A N 1
ATOM 1648 C CA . ILE A 1 203 ? -11.860 -1.751 23.676 1.00 94.69 203 ILE A CA 1
ATOM 1649 C C . ILE A 1 203 ? -12.223 -0.999 24.953 1.00 94.69 203 ILE A C 1
ATOM 1651 O O . ILE A 1 203 ? -12.159 -1.561 26.043 1.00 94.69 203 ILE A O 1
ATOM 1655 N N . LYS A 1 204 ? -12.654 0.254 24.831 1.00 93.94 204 LYS A N 1
ATOM 1656 C CA . LYS A 1 204 ? -13.306 0.988 25.918 1.00 93.94 204 LYS A CA 1
ATOM 1657 C C . LYS A 1 204 ? -14.811 0.822 25.828 1.00 93.94 204 LYS A C 1
ATOM 1659 O O . LYS A 1 204 ? -15.403 1.030 24.770 1.00 93.94 204 LYS A O 1
ATOM 1664 N N . ASP A 1 205 ? -15.428 0.446 26.941 1.00 85.56 205 ASP A N 1
ATOM 1665 C CA . ASP A 1 205 ? -16.880 0.461 27.059 1.00 85.56 205 ASP A CA 1
ATOM 1666 C C . ASP A 1 205 ? -17.426 1.894 27.220 1.00 85.56 205 ASP A C 1
ATOM 1668 O O . ASP A 1 205 ? -16.681 2.878 27.255 1.00 85.56 205 ASP A O 1
ATOM 1672 N N . ARG A 1 206 ? -18.758 2.017 27.297 1.00 81.44 206 ARG A N 1
ATOM 1673 C CA . ARG A 1 206 ? -19.443 3.314 27.444 1.00 81.44 206 ARG A CA 1
ATOM 1674 C C . ARG A 1 206 ? -19.114 4.026 28.759 1.00 81.44 206 ARG A C 1
ATOM 1676 O O . ARG A 1 206 ? -19.240 5.244 28.816 1.00 81.44 206 ARG A O 1
ATOM 1683 N N . ASP A 1 207 ? -18.667 3.283 29.769 1.00 82.56 207 ASP A N 1
ATOM 1684 C CA . ASP A 1 207 ? -18.269 3.803 31.077 1.00 82.56 207 ASP A CA 1
ATOM 1685 C C . ASP A 1 207 ? -16.758 4.112 31.132 1.00 82.56 207 ASP A C 1
ATOM 1687 O O . ASP A 1 207 ? -16.223 4.479 32.179 1.00 82.56 207 ASP A O 1
ATOM 1691 N N . GLY A 1 208 ? -16.051 3.964 30.004 1.00 81.69 208 GLY A N 1
ATOM 1692 C CA . GLY A 1 208 ? -14.622 4.225 29.864 1.00 81.69 208 GLY A CA 1
ATOM 1693 C C . GLY A 1 208 ? -13.714 3.123 30.411 1.00 81.69 208 GLY A C 1
ATOM 1694 O O . GLY A 1 208 ? -12.495 3.312 30.432 1.00 81.69 208 GLY A O 1
ATOM 1695 N N . LYS A 1 209 ? -14.261 1.977 30.836 1.00 88.19 209 LYS A N 1
ATOM 1696 C CA . LYS A 1 209 ? -13.466 0.837 31.306 1.00 88.19 209 LYS A CA 1
ATOM 1697 C C . LYS A 1 209 ? -12.915 0.059 30.117 1.00 88.19 209 LYS A C 1
ATOM 1699 O O . LYS A 1 209 ? -13.632 -0.249 29.163 1.00 88.19 209 LYS A O 1
ATOM 1704 N N . SER A 1 210 ? -11.631 -0.287 30.193 1.00 90.12 210 SER A N 1
ATOM 1705 C CA . SER A 1 210 ? -10.990 -1.141 29.195 1.00 90.12 210 SER A CA 1
ATOM 1706 C C . SER A 1 210 ? -11.442 -2.594 29.365 1.00 90.12 210 SER A C 1
ATOM 1708 O O . SER A 1 210 ? -11.356 -3.174 30.448 1.00 90.12 210 SER A O 1
ATOM 1710 N N . LYS A 1 211 ? -11.888 -3.197 28.267 1.00 92.12 211 LYS A N 1
ATOM 1711 C CA . LYS A 1 211 ? -12.138 -4.628 28.106 1.00 92.12 211 LYS A CA 1
ATOM 1712 C C . LYS A 1 211 ? -11.221 -5.155 27.011 1.00 92.12 211 LYS A C 1
ATOM 1714 O O . LYS A 1 211 ? -10.977 -4.492 26.009 1.00 92.12 211 LYS A O 1
ATOM 1719 N N . ILE A 1 212 ? -10.734 -6.374 27.195 1.00 92.94 212 ILE A N 1
ATOM 1720 C CA . ILE A 1 212 ? -9.799 -7.005 26.270 1.00 92.94 212 ILE A CA 1
ATOM 1721 C C . ILE A 1 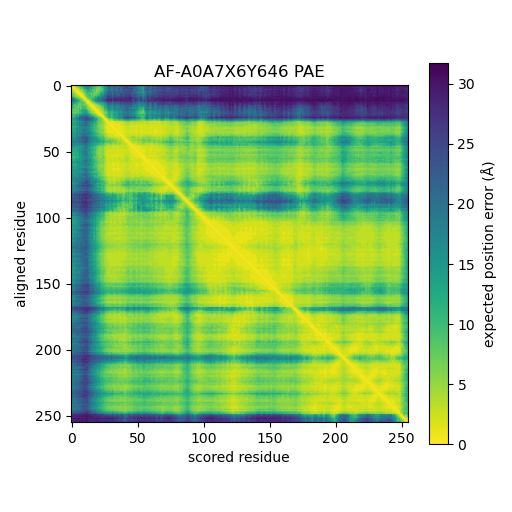212 ? -10.448 -8.248 25.686 1.00 92.94 212 ILE A C 1
ATOM 1723 O O . ILE A 1 212 ? -10.875 -9.140 26.419 1.00 92.94 212 ILE A O 1
ATOM 1727 N N . LEU A 1 213 ? -10.496 -8.311 24.361 1.00 93.12 213 LEU A N 1
ATOM 1728 C CA . LEU A 1 213 ? -10.852 -9.512 23.620 1.00 93.12 213 LEU A CA 1
ATOM 1729 C C . LEU A 1 213 ? -9.567 -10.184 23.134 1.00 93.12 213 LEU A C 1
ATOM 1731 O O . LEU A 1 213 ? -8.687 -9.522 22.591 1.00 93.12 213 LEU A O 1
ATOM 1735 N N . THR A 1 214 ? -9.452 -11.495 23.329 1.00 93.38 214 THR A N 1
ATOM 1736 C CA . THR A 1 214 ? -8.288 -12.297 22.918 1.00 93.38 214 THR A CA 1
ATOM 1737 C C . THR A 1 214 ? -8.690 -13.336 21.876 1.00 93.38 214 THR A C 1
ATOM 1739 O O . THR A 1 214 ? -9.879 -13.604 21.682 1.00 93.38 214 THR A O 1
ATOM 1742 N N . ASN A 1 215 ? -7.706 -13.927 21.188 1.00 92.31 215 ASN A N 1
ATOM 1743 C CA . ASN A 1 215 ? -7.938 -14.885 20.098 1.00 92.31 215 ASN A CA 1
ATOM 1744 C C . ASN A 1 215 ? -8.903 -14.338 19.032 1.00 92.31 215 ASN A C 1
ATOM 1746 O O . ASN A 1 215 ? -9.744 -15.068 18.501 1.00 92.31 215 ASN A O 1
ATOM 1750 N N . CYS A 1 216 ? -8.804 -13.039 18.762 1.00 94.75 216 CYS A N 1
ATOM 1751 C CA . CYS A 1 216 ? -9.622 -12.342 17.791 1.00 94.75 216 CYS A CA 1
ATOM 1752 C C . CYS A 1 216 ? -9.128 -12.647 16.380 1.00 94.75 216 CYS A C 1
ATOM 1754 O O . CYS A 1 216 ? -7.927 -12.674 16.129 1.00 94.75 216 CYS A O 1
ATOM 1756 N N . ILE A 1 217 ? -10.060 -12.836 15.452 1.00 95.56 217 ILE A N 1
ATOM 1757 C CA . ILE A 1 217 ? -9.802 -12.819 14.014 1.00 95.56 217 ILE A CA 1
ATOM 1758 C C . ILE A 1 217 ? -10.749 -11.791 13.411 1.00 95.56 217 ILE A C 1
ATOM 1760 O O . ILE A 1 217 ? -11.972 -11.960 13.479 1.00 95.56 217 ILE A O 1
ATOM 1764 N N . ILE A 1 218 ? -10.189 -10.735 12.825 1.00 96.06 218 ILE A N 1
ATOM 1765 C CA . ILE A 1 218 ? -10.966 -9.715 12.121 1.00 96.06 218 ILE A CA 1
ATOM 1766 C C . ILE A 1 218 ? -11.487 -10.330 10.820 1.00 96.06 218 ILE A C 1
ATOM 1768 O O . ILE A 1 218 ? -10.738 -10.937 10.057 1.00 96.06 218 ILE A O 1
ATOM 1772 N N . LYS A 1 219 ? -12.797 -10.231 10.595 1.00 96.00 219 LYS A N 1
ATOM 1773 C CA . LYS A 1 219 ? -13.489 -10.798 9.430 1.00 96.00 219 LYS A CA 1
ATOM 1774 C C . LYS A 1 219 ? -13.920 -9.741 8.434 1.00 96.00 219 LYS A C 1
ATOM 1776 O O . LYS A 1 219 ? -14.026 -10.044 7.249 1.00 96.00 219 LYS A O 1
ATOM 1781 N N . LYS A 1 220 ? -14.178 -8.524 8.907 1.00 95.56 220 LYS A N 1
ATOM 1782 C CA . LYS A 1 220 ? -14.637 -7.429 8.062 1.00 95.56 220 LYS A CA 1
ATOM 1783 C C . LYS A 1 220 ? -14.263 -6.083 8.659 1.00 95.56 220 LYS A C 1
ATOM 1785 O O . LYS A 1 220 ? -14.270 -5.921 9.877 1.00 95.56 220 LYS A O 1
ATOM 1790 N N . TYR A 1 221 ? -14.009 -5.130 7.776 1.00 93.44 221 TYR A N 1
ATOM 1791 C CA . TYR A 1 221 ? -13.878 -3.712 8.070 1.00 93.44 221 TYR A CA 1
ATOM 1792 C C . TYR A 1 221 ? -14.981 -2.976 7.297 1.00 93.44 221 TYR A C 1
ATOM 1794 O O . TYR A 1 221 ? -15.106 -3.165 6.087 1.00 93.44 221 TYR A O 1
ATOM 1802 N N . ASN A 1 222 ? -15.841 -2.238 8.002 1.00 92.56 222 ASN A N 1
ATOM 1803 C CA . ASN A 1 222 ? -17.006 -1.559 7.439 1.00 92.56 222 ASN A CA 1
ATOM 1804 C C . ASN A 1 222 ? -16.961 -0.035 7.677 1.00 92.56 222 ASN A C 1
ATOM 1806 O O . ASN A 1 222 ? -17.470 0.421 8.706 1.00 92.56 222 ASN A O 1
ATOM 1810 N N . PRO A 1 223 ? -16.400 0.741 6.729 1.00 87.19 223 PRO A N 1
ATOM 1811 C CA . PRO A 1 223 ? -16.278 2.193 6.855 1.00 87.19 223 PRO A CA 1
ATOM 1812 C C . PRO A 1 223 ? -17.620 2.899 7.058 1.00 87.19 223 PRO A C 1
ATOM 1814 O O . PRO A 1 223 ? -17.710 3.813 7.865 1.00 87.19 223 PRO A O 1
ATOM 1817 N N . GLU A 1 224 ? -18.682 2.450 6.377 1.00 89.06 224 GLU A N 1
ATOM 1818 C CA . GLU A 1 224 ? -20.004 3.096 6.425 1.00 89.06 224 GLU A CA 1
ATOM 1819 C C . GLU A 1 224 ? -20.657 3.018 7.808 1.00 89.06 224 GLU A C 1
ATOM 1821 O O . GLU A 1 224 ? -21.433 3.891 8.188 1.00 89.06 224 GLU A O 1
ATOM 1826 N N . ARG A 1 225 ? -20.371 1.946 8.553 1.00 92.38 225 ARG A N 1
ATOM 1827 C CA . ARG A 1 225 ? -20.890 1.728 9.912 1.00 92.38 225 ARG A CA 1
ATOM 1828 C C . ARG A 1 225 ? -19.867 2.032 10.999 1.00 92.38 225 ARG A C 1
ATOM 1830 O O . ARG A 1 225 ? -20.163 1.844 12.177 1.00 92.38 225 ARG A O 1
ATOM 1837 N N . GLU A 1 226 ? -18.672 2.453 10.600 1.00 93.44 226 GLU A N 1
ATOM 1838 C CA . GLU A 1 226 ? -17.535 2.693 11.481 1.00 93.44 226 GLU A CA 1
ATOM 1839 C C . GLU A 1 226 ? -17.255 1.514 12.431 1.00 93.44 226 GLU A C 1
ATOM 1841 O O . GLU A 1 226 ? -17.009 1.693 13.626 1.00 93.44 226 GLU A O 1
ATOM 1846 N N . GLU A 1 227 ? -17.339 0.281 11.920 1.00 95.69 227 GLU A N 1
ATOM 1847 C CA . GLU A 1 227 ? -17.186 -0.932 12.730 1.00 95.69 227 GLU A CA 1
ATOM 1848 C C . GLU A 1 227 ? -16.310 -2.004 12.072 1.00 95.69 227 GLU A C 1
ATOM 1850 O O . GLU A 1 227 ? -16.142 -2.065 10.847 1.00 95.69 227 GLU A O 1
ATOM 1855 N N . ILE A 1 228 ? -15.721 -2.859 12.909 1.00 96.31 228 ILE A N 1
ATOM 1856 C CA . ILE A 1 228 ? -15.123 -4.129 12.499 1.00 96.31 228 ILE A CA 1
ATOM 1857 C C . ILE A 1 228 ? -15.983 -5.294 12.977 1.00 96.31 228 ILE A C 1
ATOM 1859 O O . ILE A 1 228 ? -16.507 -5.282 14.092 1.00 96.31 228 ILE A O 1
ATOM 1863 N N . GLU A 1 229 ? -16.074 -6.335 12.154 1.00 96.69 229 GLU A N 1
ATOM 1864 C CA . GLU A 1 229 ? -16.640 -7.619 12.563 1.00 96.69 229 GLU A CA 1
ATOM 1865 C C . GLU A 1 229 ? -15.498 -8.551 12.974 1.00 96.69 229 GLU A C 1
ATOM 1867 O O . GLU A 1 229 ? -14.574 -8.806 12.197 1.00 96.69 229 GLU A O 1
ATOM 1872 N N . VAL A 1 230 ? -15.557 -9.072 14.197 1.00 96.56 230 VAL A N 1
ATOM 1873 C CA . VAL A 1 230 ? -14.498 -9.881 14.808 1.00 96.56 230 VAL A CA 1
ATOM 1874 C C . VAL A 1 230 ? -15.081 -11.187 15.317 1.00 96.56 230 VAL A C 1
ATOM 1876 O O . VAL A 1 230 ? -16.152 -11.211 15.914 1.00 96.56 230 VAL A O 1
ATOM 1879 N N . THR A 1 231 ? -14.370 -12.293 15.108 1.00 96.44 231 THR A N 1
ATOM 1880 C CA . THR A 1 231 ? -14.643 -13.547 15.821 1.00 96.44 231 THR A CA 1
ATOM 1881 C C . THR A 1 231 ? -13.644 -13.698 16.963 1.00 96.44 231 THR A C 1
ATOM 1883 O O . THR A 1 231 ? -12.448 -13.714 16.694 1.00 96.44 231 THR A O 1
ATOM 1886 N N . SER A 1 232 ? -14.102 -13.827 18.207 1.00 94.75 232 SER A N 1
ATOM 1887 C CA . SER A 1 232 ? -13.257 -14.084 19.383 1.00 94.75 232 SER A CA 1
ATOM 1888 C C . SER A 1 232 ? -13.792 -15.307 20.118 1.00 94.75 232 SER A C 1
ATOM 1890 O O . SER A 1 232 ? -14.974 -15.372 20.441 1.00 94.75 232 SER A O 1
ATOM 1892 N N . ASN A 1 233 ? -12.937 -16.314 20.322 1.00 91.31 233 ASN A N 1
ATOM 1893 C CA . ASN A 1 233 ? -13.286 -17.574 20.999 1.00 91.31 233 ASN A CA 1
ATOM 1894 C C . ASN A 1 233 ? -14.568 -18.265 20.465 1.00 91.31 233 ASN A C 1
ATOM 1896 O O . ASN A 1 233 ? -15.270 -18.942 21.207 1.00 91.31 233 ASN A O 1
ATOM 1900 N N . GLY A 1 234 ? -14.866 -18.109 19.169 1.00 89.44 234 GLY A N 1
ATOM 1901 C CA . GLY A 1 234 ? -16.044 -18.689 18.506 1.00 89.44 234 GLY A CA 1
ATOM 1902 C C . GLY A 1 234 ? -17.278 -17.779 18.461 1.00 89.44 234 GLY A C 1
ATOM 1903 O O . GLY A 1 234 ? -18.183 -18.033 17.669 1.00 89.44 234 GLY A O 1
ATOM 1904 N N . GLU A 1 235 ? -17.292 -16.688 19.224 1.00 95.06 235 GLU A N 1
ATOM 1905 C CA . GLU A 1 235 ? -18.373 -15.701 19.231 1.00 95.06 235 GLU A CA 1
ATOM 1906 C C . GLU A 1 235 ? -18.085 -14.549 18.263 1.00 95.06 235 GLU A C 1
ATOM 1908 O O . GLU A 1 235 ? -16.928 -14.199 18.015 1.00 95.06 235 GLU A O 1
ATOM 1913 N N . ARG A 1 236 ? -19.141 -13.954 17.696 1.00 95.88 236 ARG A N 1
ATOM 1914 C CA . ARG A 1 236 ? -19.040 -12.822 16.765 1.00 95.88 236 ARG A CA 1
ATOM 1915 C C . ARG A 1 236 ? -19.365 -11.510 17.470 1.00 95.88 236 ARG A C 1
ATOM 1917 O O . ARG A 1 236 ? -20.381 -11.409 18.149 1.00 95.88 236 ARG A O 1
ATOM 1924 N N . PHE A 1 237 ? -18.541 -10.500 17.223 1.00 95.19 237 PHE A N 1
ATOM 1925 C CA . PHE A 1 237 ? -18.668 -9.153 17.764 1.00 95.19 237 PHE A CA 1
ATOM 1926 C C . PHE A 1 237 ? -18.638 -8.133 16.628 1.00 95.19 237 PHE A C 1
ATOM 1928 O O . PHE A 1 237 ? -17.842 -8.266 15.699 1.00 95.19 237 PHE A O 1
ATOM 1935 N N . ALA A 1 238 ? -19.472 -7.102 16.736 1.00 96.25 238 ALA A N 1
ATOM 1936 C CA . ALA A 1 238 ? -19.337 -5.870 15.971 1.00 96.25 238 ALA A CA 1
ATOM 1937 C C . ALA A 1 238 ? -18.757 -4.805 16.910 1.00 96.25 238 ALA A C 1
ATOM 1939 O O . ALA A 1 238 ? -19.316 -4.556 17.981 1.00 96.25 238 ALA A O 1
ATOM 1940 N N . ILE A 1 239 ? -17.600 -4.246 16.558 1.00 95.12 239 ILE A N 1
ATOM 1941 C CA . ILE A 1 239 ? -16.846 -3.319 17.408 1.00 95.12 239 ILE A CA 1
ATOM 1942 C C . ILE A 1 239 ? -16.697 -1.997 16.666 1.00 95.12 239 ILE A C 1
ATOM 1944 O O . ILE A 1 239 ? -16.092 -1.953 15.597 1.00 95.12 239 ILE A O 1
ATOM 1948 N N . ASN A 1 240 ? -17.218 -0.921 17.250 1.00 94.75 240 ASN A N 1
ATOM 1949 C CA . ASN A 1 240 ? -17.102 0.419 16.685 1.00 94.75 240 ASN A CA 1
ATOM 1950 C C . ASN A 1 240 ? -15.657 0.949 16.794 1.00 94.75 240 ASN A C 1
ATOM 1952 O O . ASN A 1 240 ? -15.018 0.782 17.836 1.00 94.75 240 ASN A O 1
ATOM 1956 N N . TYR A 1 241 ? -15.162 1.632 15.759 1.00 92.50 241 TYR A N 1
ATOM 1957 C CA . TYR A 1 241 ? -13.790 2.151 15.679 1.00 92.50 241 TYR A CA 1
ATOM 1958 C C . TYR A 1 241 ? -13.412 3.057 16.845 1.00 92.50 241 TYR A C 1
ATOM 1960 O O . TYR A 1 241 ? -12.305 2.945 17.368 1.00 92.50 241 TYR A O 1
ATOM 1968 N N . ALA A 1 242 ? -14.328 3.924 17.284 1.00 91.81 242 ALA A N 1
ATOM 1969 C CA . ALA A 1 242 ? -14.080 4.868 18.369 1.00 91.81 242 ALA A CA 1
ATOM 1970 C C . ALA A 1 242 ? -13.875 4.171 19.722 1.00 91.81 242 ALA A C 1
ATOM 1972 O O . ALA A 1 242 ? -13.242 4.734 20.612 1.00 91.81 242 ALA A O 1
ATOM 1973 N N . SER A 1 243 ? -14.381 2.942 19.873 1.00 93.94 243 SER A N 1
ATOM 1974 C CA . SER A 1 243 ? -14.161 2.140 21.079 1.00 93.94 243 SER A CA 1
ATOM 1975 C C . SER A 1 243 ? -12.806 1.435 21.088 1.00 93.94 243 SER A C 1
ATOM 1977 O O . SER A 1 243 ? -12.343 1.050 22.158 1.00 93.94 243 SER A O 1
ATOM 1979 N N . ILE A 1 244 ? -12.156 1.264 19.933 1.00 94.56 244 ILE A N 1
ATOM 1980 C CA . ILE A 1 244 ? -10.891 0.534 19.831 1.00 94.56 244 ILE A CA 1
ATOM 1981 C C . ILE A 1 244 ? -9.760 1.419 20.342 1.00 94.56 244 ILE A C 1
ATOM 1983 O O . ILE A 1 244 ? -9.483 2.489 19.801 1.00 94.56 244 ILE A O 1
ATOM 1987 N N . VAL A 1 245 ? -9.083 0.940 21.381 1.00 93.62 245 VAL A N 1
ATOM 1988 C CA . VAL A 1 245 ? -7.898 1.590 21.938 1.00 93.62 245 VAL A CA 1
ATOM 1989 C C . VAL A 1 245 ? -6.658 1.068 21.232 1.00 93.62 245 VAL A C 1
ATOM 1991 O O . VAL A 1 245 ? -5.892 1.867 20.692 1.00 93.62 245 VAL A O 1
ATOM 1994 N N . LYS A 1 246 ? -6.483 -0.259 21.207 1.00 94.00 246 LYS A N 1
ATOM 1995 C CA . LYS A 1 246 ? -5.325 -0.921 20.602 1.00 94.00 246 LYS A CA 1
ATOM 1996 C C . LYS A 1 246 ? -5.650 -2.294 20.028 1.00 94.00 246 LYS A C 1
ATOM 1998 O O . LYS A 1 246 ? -6.524 -2.994 20.539 1.00 94.00 246 LYS A O 1
ATOM 2003 N N . ILE A 1 247 ? -4.879 -2.714 19.030 1.00 92.38 247 ILE A N 1
ATOM 2004 C CA . ILE A 1 247 ? -4.892 -4.073 18.471 1.00 92.38 247 ILE A CA 1
ATOM 2005 C C . ILE A 1 247 ? -3.448 -4.586 18.394 1.00 92.38 247 ILE A C 1
ATOM 2007 O O . ILE A 1 247 ? -2.569 -3.850 17.958 1.00 92.38 247 ILE A O 1
ATOM 2011 N N . ARG A 1 248 ? -3.189 -5.834 18.806 1.00 90.00 248 ARG A N 1
ATOM 2012 C CA . ARG A 1 248 ? -1.833 -6.431 18.848 1.00 90.00 248 ARG A CA 1
ATOM 2013 C C . ARG A 1 248 ? -1.833 -7.955 18.715 1.00 90.00 248 ARG A C 1
ATOM 2015 O O . ARG A 1 248 ? -2.876 -8.574 18.887 1.00 90.00 248 ARG A O 1
ATOM 2022 N N . GLU A 1 249 ? -0.678 -8.563 18.451 1.00 83.94 249 GLU A N 1
ATOM 2023 C CA . GLU A 1 249 ? -0.556 -9.987 18.089 1.00 83.94 249 GLU A CA 1
ATOM 2024 C C . GLU A 1 249 ? -0.801 -10.952 19.273 1.00 83.94 249 GLU A C 1
ATOM 2026 O O . GLU A 1 249 ? -1.447 -11.985 19.103 1.00 83.94 249 GLU A O 1
ATOM 2031 N N . GLU A 1 250 ? -0.405 -10.594 20.505 1.00 69.81 250 GLU A N 1
ATOM 2032 C CA . GLU A 1 250 ? -0.635 -11.410 21.711 1.00 69.81 250 GLU A CA 1
ATOM 2033 C C . GLU A 1 250 ? -1.084 -10.598 22.940 1.00 69.81 250 GLU A C 1
ATOM 2035 O O . GLU A 1 250 ? -0.711 -9.442 23.142 1.00 69.81 250 GLU A O 1
ATOM 2040 N N . ALA A 1 251 ? -1.843 -11.250 23.831 1.00 53.16 251 ALA A N 1
ATOM 2041 C CA . ALA A 1 251 ? -2.342 -10.663 25.077 1.00 53.16 251 ALA A CA 1
ATOM 2042 C C . ALA A 1 251 ? -1.296 -10.542 26.203 1.00 53.16 251 ALA A C 1
ATOM 2044 O O . ALA A 1 251 ? -1.582 -9.943 27.238 1.00 53.16 251 ALA A O 1
ATOM 2045 N N . LYS A 1 252 ? -0.086 -11.097 26.033 1.00 45.91 252 LYS A N 1
ATOM 2046 C CA . LYS A 1 252 ? 0.937 -11.179 27.097 1.00 45.91 252 LYS A CA 1
ATOM 2047 C C . LYS A 1 252 ? 1.462 -9.828 27.599 1.00 45.91 252 LYS A C 1
ATOM 2049 O O . LYS A 1 252 ? 2.104 -9.794 28.641 1.00 45.91 252 LYS A O 1
ATOM 2054 N N . HIS A 1 253 ? 1.157 -8.731 26.910 1.00 41.75 253 HIS A N 1
ATOM 2055 C CA . HIS A 1 253 ? 1.601 -7.382 27.271 1.00 41.75 253 HIS A CA 1
ATOM 2056 C C . HIS A 1 253 ? 0.443 -6.436 27.650 1.00 41.75 253 HIS A C 1
ATOM 2058 O O . HIS A 1 253 ? 0.595 -5.219 27.574 1.00 41.75 253 HIS A O 1
ATOM 2064 N N . LEU A 1 254 ? -0.732 -6.972 28.006 1.00 45.28 254 LEU A N 1
ATOM 2065 C CA . LEU A 1 254 ? -1.936 -6.202 28.369 1.00 45.28 254 LEU A CA 1
ATOM 2066 C C . LEU A 1 254 ? -2.043 -5.841 29.867 1.00 45.28 254 LEU A C 1
ATOM 2068 O O . LEU A 1 254 ? -3.139 -5.536 30.333 1.00 45.28 254 LEU A O 1
ATOM 2072 N N . PHE A 1 255 ? -0.931 -5.858 30.604 1.00 40.03 255 PHE A N 1
ATOM 2073 C CA . PHE A 1 255 ? -0.871 -5.455 32.014 1.00 40.03 255 PHE A CA 1
ATOM 2074 C C . PHE A 1 255 ? -0.169 -4.112 32.176 1.00 40.03 255 PHE A C 1
ATOM 2076 O O . PHE A 1 255 ? 0.865 -3.920 31.495 1.00 40.03 255 PHE A O 1
#

Solvent-accessible surface area (backbone atoms only — not comparable to full-atom values): 14691 Å² total; per-residue (Å²): 132,57,79,49,77,53,76,54,77,70,64,104,81,48,85,52,79,48,81,44,75,53,72,81,76,78,70,48,74,64,56,47,42,55,47,50,48,61,54,40,66,48,87,85,46,30,63,70,55,48,24,69,74,67,73,47,54,64,67,57,55,52,50,42,54,51,39,37,51,77,38,39,76,56,99,90,36,26,44,44,54,57,57,74,43,77,58,96,73,28,54,42,53,74,51,75,63,77,90,78,89,78,95,66,54,72,67,55,49,51,52,51,48,53,53,28,55,58,40,41,75,40,56,54,41,18,48,52,24,50,52,50,42,24,45,57,57,69,71,48,51,73,67,53,54,51,52,50,50,54,53,33,55,78,67,72,45,83,57,65,64,61,55,51,41,69,71,47,78,65,71,57,70,61,74,47,58,70,78,38,36,43,45,60,36,44,17,34,50,57,48,34,40,77,69,58,38,58,24,20,40,33,30,41,49,98,86,66,50,78,45,76,46,52,69,24,29,46,77,45,80,38,79,94,75,43,27,33,36,31,37,36,85,89,44,80,44,80,44,48,49,90,33,33,52,32,45,42,72,63,67,92,75,78,123

Secondary structure (DSSP, 8-state):
-EEEEEEEE-STT-EEEEEEEEPSS---HHHHHHHHHHHTTSTT--HHHHHHHHT--HHHHHHHHHHHHH-EEETTEEE----EEEETTEEEESS----------HHHHHHHHHHHHHHTTSTTTHHHHHHHHHHHHHHS-HHHHHHHHHHHHHTT---HHHHHHHH---SBS---TTTT--SBTTTTHHHHHHHT-EEEEEEE-TTS-EEEEEEEEEEEEEGGGTEEEEEETTEEEEEEGGGEEEEES-GGG--

Sequence (255 aa):
MYTRILSVSSGDKYQVNIPIEFPNTSLSDFDRQMYIVKELHEKGRNIAYLEDKLWVSDRTIKEDIASLRNGISIMGQKIKVKGMERKRGNIEFESTVHPIFLALNLTQVVVVLQGLRHMTGDKAYKEYALRLSANIWNELSDYARRRIKEVCEMLSMDLSWYEELDSLNNEELFFTESECSYEEGTGNVLDYLKNGKKCAIEIKDRDGKSKILTNCIIKKYNPEREEIEVTSNGERFAINYASIVKIREEAKHLF

Radius of gyration: 24.88 Å; Cα contacts (8 Å, |Δi|>4): 368; chains: 1; bounding box: 43×68×81 Å

Mean predicted aligned error: 9.41 Å

Nearest PDB structures (foldseek):
  3na2-assembly4_C  TM=4.949E-01  e=1.315E+00  Leptospirillum rubarum
  7zpp-assembly1_E  TM=2.043E-01  e=1.059E-01  Visna/maedi virus EV1 KV1772
  6zkl-assembly1_J  TM=3.871E-01  e=4.633E+00  Ovis aries